Protein AF-0000000079506638 (afdb_homodimer)

Solvent-accessible surface area (backbone atoms only — not comparable to full-atom values): 18734 Å² total; per-residue (Å²): 132,54,60,68,60,51,31,47,72,37,49,91,56,42,76,82,57,62,74,75,42,55,74,47,44,28,33,86,89,62,49,63,67,41,75,79,35,77,47,48,39,86,60,41,66,58,78,56,52,42,40,34,34,64,90,42,65,76,46,20,25,34,43,40,29,35,25,62,20,28,66,20,60,91,57,37,81,30,29,22,27,53,26,29,29,34,32,48,17,35,23,62,37,25,61,88,66,28,44,75,54,39,71,75,49,54,67,72,44,79,40,58,67,29,52,42,35,38,38,32,28,47,34,80,79,39,78,75,88,77,77,56,73,92,57,40,58,55,37,50,66,53,58,51,29,56,78,70,58,29,69,66,51,26,30,71,48,32,30,33,32,32,54,69,81,69,80,76,69,77,69,81,118,132,54,60,68,61,51,32,47,72,38,50,92,55,42,74,82,59,64,75,75,41,56,73,47,43,27,33,86,88,64,49,63,68,41,76,80,36,78,49,49,38,87,61,41,68,59,80,57,51,40,39,34,35,65,91,42,65,76,46,19,26,35,41,40,30,34,24,63,21,26,65,20,61,92,57,38,81,28,28,24,28,54,28,30,31,34,32,48,18,34,22,61,38,27,60,89,66,28,46,74,56,38,72,74,48,55,68,71,44,80,40,57,66,29,52,43,36,40,39,32,28,45,34,78,81,39,77,75,90,76,79,56,74,92,57,41,59,56,38,51,64,53,58,53,29,56,77,68,58,29,69,65,52,27,30,70,49,33,29,34,33,34,53,68,81,69,78,75,71,78,70,82,120

Nearest PDB structures (foldseek):
  3axy-assembly2_G  TM=9.706E-01  e=1.263E-25  Oryza sativa Japonica Group
  6igj-assembly1_A  TM=9.585E-01  e=5.569E-25  Arabidopsis thaliana
  1wkp-assembly1_A  TM=9.665E-01  e=1.866E-24  Arabidopsis thaliana
  1wko-assembly2_B  TM=9.597E-01  e=1.038E-21  Arabidopsis thaliana
  1qou-assembly1_A  TM=9.513E-01  e=1.382E-19  Antirrhinum majus

pLDDT: mean 92.44, std 13.69, range [22.16, 98.94]

Radius of gyration: 22.97 Å; Cα contacts (8 Å, |Δi|>4): 855; chains: 2; bounding box: 80×64×49 Å

Sequence (346 aa):
MDPLTLGRLLGDVVDPFTSSVSLRIAYNNNSEVVNCSDFKPSQITKQPRVDVGGDDFRTFYTLIMVDPDAPSPTNPNMREYLHWLVINIPGTTGASFGQEIMKYESPEPTAGIHRIVFVLYKQMVGRQLIHAPTWRNNFNTRDFAQVYNLGSPVAAVYFNCQRESGCGGRRMIMDPLTLGRLLGDVVDPFTSSVSLRIAYNNNSEVVNCSDFKPSQITKQPRVDVGGDDFRTFYTLIMVDPDAPSPTNPNMREYLHWLVINIPGTTGASFGQEIMKYESPEPTAGIHRIVFVLYKQMVGRQLIHAPTWRNNFNTRDFAQVYNLGSPVAAVYFNCQRESGCGGRRMI

InterPro domains:
  IPR001858 Phosphatidylethanolamine-binding, conserved site [PS01220] (61-83)
  IPR008914 Phosphatidylethanolamine-binding protein [PF01161] (58-156)
  IPR035810 Phosphatidylethanolamine-binding protein, eukaryotic [PTHR11362] (8-166)
  IPR035810 Phosphatidylethanolamine-binding protein, eukaryotic [cd00866] (21-161)
  IPR036610 PEBP-like superfamily [G3DSA:3.90.280.10] (1-167)
  IPR036610 PEBP-like superfamily [SSF49777] (2-168)

Organism: Arachis duranensis (NCBI:txid130453)

Foldseek 3Di:
DDQVVVCVVCVQAFHRDAADKDKWWDWPVHRTFAAAAEDELVRCQDGTWIFIADDWQQWKKKKWKWWQQPLHVVDRQQPTFTAWIWIGGGHRGTSVRTHTQDDGDGDAHADYKIKIKMFMFIQPPTGDDDHRDPGRGPDHNHVVCVVNVRPHTNDMHIYIYHHDPPPPPPPPD/DDQVVVCVVCVQAFHRDEADKDKWWDWPVHRTFAAAAEDELVRCQDGTWIFIADDWQQWKKKKWKWWQQPLHVVDRQQPTFTAWIWIGGGHRGTSVRTHTQDDGDGDAHADYKIKIKMFMFIQDPTGDDDHRDPGRGPDHNHVVCVVNVRPHTNDMHIYIYHHDPDPPPPPPD

Secondary structure (DSSP, 8-state):
--HHHHHHHHTTTS------S-EEEEETTTEE--TTEEE-GGG-SSPPEEEE--S-SSSEEEEEEEETT-S-TTS-TTPSEEEEEEEEEETTSBGGGSEEEE-------SSSEEEEEEEEEEETTSS---PPPS-STT--HHHHHHHTT--SEEEEEEEEEE-----------/--HHHHHHHHTTTS------S-EEEEETTTEE--TTEEE-GGG-SSPPEEEE--S-SSSEEEEEEEETT-SBTTB-TTPSEEEEEEEEEETTSBGGGSEEEE-------SSSEEEEEEEEEEETTSS---PPPS-STT--HHHHHHHTT--SEEEEEEEEEE-----------

Structure (mmCIF, N/CA/C/O backbone):
data_AF-0000000079506638-model_v1
#
loop_
_entity.id
_entity.type
_entity.pdbx_description
1 polymer 'Protein HEADING DATE 3A-like'
#
loop_
_atom_site.group_PDB
_atom_site.id
_atom_site.type_symbol
_atom_site.label_atom_id
_atom_site.label_alt_id
_atom_site.label_comp_id
_atom_site.label_asym_id
_atom_site.label_entity_id
_atom_site.label_seq_id
_atom_site.pdbx_PDB_ins_code
_atom_site.Cartn_x
_atom_site.Cartn_y
_atom_site.Cartn_z
_atom_site.occupancy
_atom_site.B_iso_or_equiv
_atom_site.auth_seq_id
_atom_site.auth_comp_id
_atom_site.auth_asym_id
_atom_site.auth_atom_id
_atom_site.pdbx_PDB_model_num
ATOM 1 N N . MET A 1 1 ? -6.551 -5.707 3.701 1 70.62 1 MET A N 1
ATOM 2 C CA . MET A 1 1 ? -6.387 -4.617 2.744 1 70.62 1 MET A CA 1
ATOM 3 C C . MET A 1 1 ? -7.5 -4.637 1.701 1 70.62 1 MET A C 1
ATOM 5 O O . MET A 1 1 ? -7.898 -5.707 1.233 1 70.62 1 MET A O 1
ATOM 9 N N . ASP A 1 2 ? -8.062 -3.475 1.474 1 78.25 2 ASP A N 1
ATOM 10 C CA . ASP A 1 2 ? -9.156 -3.369 0.512 1 78.25 2 ASP A CA 1
ATOM 11 C C . ASP A 1 2 ? -8.648 -3.547 -0.917 1 78.25 2 ASP A C 1
ATOM 13 O O . ASP A 1 2 ? -7.52 -3.158 -1.234 1 78.25 2 ASP A O 1
ATOM 17 N N . PRO A 1 3 ? -9.477 -4.141 -1.746 1 78.25 3 PRO A N 1
ATOM 18 C CA . PRO A 1 3 ? -9.086 -4.434 -3.127 1 78.25 3 PRO A CA 1
ATOM 19 C C . PRO A 1 3 ? -8.578 -3.201 -3.873 1 78.25 3 PRO A C 1
ATOM 21 O O . PRO A 1 3 ? -7.691 -3.311 -4.727 1 78.25 3 PRO A O 1
ATOM 24 N N . LEU A 1 4 ? -9.156 -2.076 -3.588 1 78.56 4 LEU A N 1
ATOM 25 C CA . LEU A 1 4 ? -8.75 -0.858 -4.285 1 78.56 4 LEU A CA 1
ATOM 26 C C . LEU A 1 4 ? -7.32 -0.473 -3.916 1 78.56 4 LEU A C 1
ATOM 28 O O . LEU A 1 4 ? -6.523 -0.115 -4.789 1 78.56 4 LEU A O 1
ATOM 32 N N . THR A 1 5 ? -7.004 -0.538 -2.656 1 82 5 THR A N 1
ATOM 33 C CA . THR A 1 5 ? -5.645 -0.251 -2.201 1 82 5 THR A CA 1
ATOM 34 C C . THR A 1 5 ? -4.652 -1.244 -2.799 1 82 5 THR A C 1
ATOM 36 O O . THR A 1 5 ? -3.58 -0.854 -3.264 1 82 5 THR A O 1
ATOM 39 N N . LEU A 1 6 ? -5.051 -2.477 -2.74 1 87.38 6 LEU A N 1
ATOM 40 C CA . LEU A 1 6 ? -4.203 -3.492 -3.357 1 87.38 6 LEU A CA 1
ATOM 41 C C . LEU A 1 6 ? -3.99 -3.197 -4.84 1 87.38 6 LEU A C 1
ATOM 43 O O . LEU A 1 6 ? -2.885 -3.361 -5.355 1 87.38 6 LEU A O 1
ATOM 47 N N . GLY A 1 7 ? -4.996 -2.785 -5.531 1 87.19 7 GLY A N 1
ATOM 48 C CA . GLY A 1 7 ? -4.914 -2.406 -6.934 1 87.19 7 GLY A CA 1
ATOM 49 C C . GLY A 1 7 ? -3.906 -1.305 -7.195 1 87.19 7 GLY A C 1
ATOM 50 O O . GLY A 1 7 ? -3.197 -1.332 -8.203 1 87.19 7 GLY A O 1
ATOM 51 N N . ARG A 1 8 ? -3.848 -0.383 -6.328 1 85.75 8 ARG A N 1
ATOM 52 C CA . ARG A 1 8 ? -2.879 0.698 -6.461 1 85.75 8 ARG A CA 1
ATOM 53 C C . ARG A 1 8 ? -1.452 0.174 -6.332 1 85.75 8 ARG A C 1
ATOM 55 O O . ARG A 1 8 ? -0.556 0.611 -7.059 1 85.75 8 ARG A O 1
ATOM 62 N N . LEU A 1 9 ? -1.242 -0.786 -5.527 1 89.75 9 LEU A N 1
ATOM 63 C CA . LEU A 1 9 ? 0.086 -1.328 -5.266 1 89.75 9 LEU A CA 1
ATOM 64 C C . LEU A 1 9 ? 0.525 -2.264 -6.387 1 89.75 9 LEU A C 1
ATOM 66 O O . LEU A 1 9 ? 1.715 -2.35 -6.699 1 89.75 9 LEU A O 1
ATOM 70 N N . LEU A 1 10 ? -0.461 -2.848 -7.031 1 94.69 10 LEU A N 1
ATOM 71 C CA . LEU A 1 10 ? -0.147 -3.881 -8.016 1 94.69 10 LEU A CA 1
ATOM 72 C C . LEU A 1 10 ? -0.584 -3.457 -9.414 1 94.69 10 LEU A C 1
ATOM 74 O O . LEU A 1 10 ? -0.656 -4.285 -10.32 1 94.69 10 LEU A O 1
ATOM 78 N N . GLY A 1 11 ? -0.86 -2.211 -9.586 1 93.81 11 GLY A N 1
ATOM 79 C CA . GLY A 1 11 ? -1.415 -1.719 -10.836 1 93.81 11 GLY A CA 1
ATOM 80 C C . GLY A 1 11 ? -0.479 -1.9 -12.016 1 93.81 11 GLY A C 1
ATOM 81 O O . GLY A 1 11 ? -0.915 -1.877 -13.172 1 93.81 11 GLY A O 1
ATOM 82 N N . ASP A 1 12 ? 0.779 -1.979 -11.812 1 95.19 12 ASP A N 1
ATOM 83 C CA . ASP A 1 12 ? 1.747 -2.186 -12.883 1 95.19 12 ASP A CA 1
ATOM 84 C C . ASP A 1 12 ? 1.899 -3.67 -13.203 1 95.19 12 ASP A C 1
ATOM 86 O O . ASP A 1 12 ? 2.557 -4.031 -14.188 1 95.19 12 ASP A O 1
ATOM 90 N N . VAL A 1 13 ? 1.237 -4.586 -12.469 1 97.56 13 VAL A N 1
ATOM 91 C CA . VAL A 1 13 ? 1.344 -6.023 -12.688 1 97.56 13 VAL A CA 1
ATOM 92 C C . VAL A 1 13 ? 0.024 -6.562 -13.234 1 97.56 13 VAL A C 1
ATOM 94 O O . VAL A 1 13 ? 0.015 -7.379 -14.156 1 97.56 13 VAL A O 1
ATOM 97 N N . VAL A 1 14 ? -1.089 -6.055 -12.633 1 96.75 14 VAL A N 1
ATOM 98 C CA . VAL A 1 14 ? -2.398 -6.562 -13.023 1 96.75 14 VAL A CA 1
ATOM 99 C C . VAL A 1 14 ? -3.395 -5.41 -13.117 1 96.75 14 VAL A C 1
ATOM 101 O O . VAL A 1 14 ? -3.217 -4.375 -12.469 1 96.75 14 VAL A O 1
ATOM 104 N N . ASP A 1 15 ? -4.457 -5.613 -13.844 1 91.81 15 ASP A N 1
ATOM 105 C CA . ASP A 1 15 ? -5.57 -4.668 -13.875 1 91.81 15 ASP A CA 1
ATOM 106 C C . ASP A 1 15 ? -6.449 -4.82 -12.633 1 91.81 15 ASP A C 1
ATOM 108 O O . ASP A 1 15 ? -6.406 -5.848 -11.961 1 91.81 15 ASP A O 1
ATOM 112 N N . PRO A 1 16 ? -7.156 -3.701 -12.375 1 88.06 16 PRO A N 1
ATOM 113 C CA . PRO A 1 16 ? -8.078 -3.803 -11.242 1 88.06 16 PRO A CA 1
ATOM 114 C C . PRO A 1 16 ? -9 -5.016 -11.336 1 88.06 16 PRO A C 1
ATOM 116 O O . PRO A 1 16 ? -9.469 -5.359 -12.43 1 88.06 16 PRO A O 1
ATOM 119 N N . PHE A 1 17 ? -9.227 -5.637 -10.242 1 92.06 17 PHE A N 1
ATOM 120 C CA . PHE A 1 17 ? -10.055 -6.832 -10.195 1 92.06 17 PHE A CA 1
ATOM 121 C C . PHE A 1 17 ? -10.742 -6.965 -8.844 1 92.06 17 PHE A C 1
ATOM 123 O O . PHE A 1 17 ? -10.43 -6.223 -7.906 1 92.06 17 PHE A O 1
ATOM 130 N N . THR A 1 18 ? -11.672 -7.887 -8.773 1 88.94 18 THR A N 1
ATOM 131 C CA . THR A 1 18 ? -12.328 -8.234 -7.52 1 88.94 18 THR A CA 1
ATOM 132 C C . THR A 1 18 ? -11.93 -9.633 -7.07 1 88.94 18 THR A C 1
ATOM 134 O O . THR A 1 18 ? -12.078 -10.602 -7.82 1 88.94 18 THR A O 1
ATOM 137 N N . SER A 1 19 ? -11.359 -9.648 -5.84 1 94.25 19 SER A N 1
ATOM 138 C CA . SER A 1 19 ? -11.016 -10.961 -5.309 1 94.25 19 SER A CA 1
ATOM 139 C C . SER A 1 19 ? -12.25 -11.844 -5.148 1 94.25 19 SER A C 1
ATOM 141 O O . SER A 1 19 ? -13.266 -11.398 -4.605 1 94.25 19 SER A O 1
ATOM 143 N N . SER A 1 20 ? -12.164 -13.055 -5.652 1 95.69 20 SER A N 1
ATOM 144 C CA . SER A 1 20 ? -13.336 -13.914 -5.609 1 95.69 20 SER A CA 1
ATOM 145 C C . SER A 1 20 ? -12.984 -15.312 -5.109 1 95.69 20 SER A C 1
ATOM 147 O O . SER A 1 20 ? -13.867 -16.141 -4.883 1 95.69 20 SER A O 1
ATOM 149 N N . VAL A 1 21 ? -11.75 -15.641 -4.941 1 97.25 21 VAL A N 1
ATOM 150 C CA . VAL A 1 21 ? -11.266 -16.922 -4.465 1 97.25 21 VAL A CA 1
ATOM 151 C C . VAL A 1 21 ? -10.234 -16.719 -3.361 1 97.25 21 VAL A C 1
ATOM 153 O O . VAL A 1 21 ? -9.383 -15.836 -3.465 1 97.25 21 VAL A O 1
ATOM 156 N N . SER A 1 22 ? -10.312 -17.516 -2.332 1 97.5 22 SER A N 1
ATOM 157 C CA . SER A 1 22 ? -9.328 -17.406 -1.259 1 97.5 22 SER A CA 1
ATOM 158 C C . SER A 1 22 ? -7.957 -17.891 -1.714 1 97.5 22 SER A C 1
ATOM 160 O O . SER A 1 22 ? -7.848 -18.891 -2.422 1 97.5 22 SER A O 1
ATOM 162 N N . LEU A 1 23 ? -6.965 -17.234 -1.319 1 98.06 23 LEU A N 1
ATOM 163 C CA . LEU A 1 23 ? -5.566 -17.562 -1.558 1 98.06 23 LEU A CA 1
ATOM 164 C C . LEU A 1 23 ? -4.738 -17.375 -0.292 1 98.06 23 LEU A C 1
ATOM 166 O O . LEU A 1 23 ? -4.645 -16.25 0.225 1 98.06 23 LEU A O 1
ATOM 170 N N . ARG A 1 24 ? -4.215 -18.422 0.187 1 97.62 24 ARG A N 1
ATOM 171 C CA . ARG A 1 24 ? -3.375 -18.359 1.379 1 97.62 24 ARG A CA 1
ATOM 172 C C . ARG A 1 24 ? -1.954 -18.812 1.071 1 97.62 24 ARG A C 1
ATOM 174 O O . ARG A 1 24 ? -1.752 -19.906 0.521 1 97.62 24 ARG A O 1
ATOM 181 N N . ILE A 1 25 ? -1.032 -18.016 1.363 1 98.31 25 ILE A N 1
ATOM 182 C CA . ILE A 1 25 ? 0.383 -18.312 1.17 1 98.31 25 ILE A CA 1
ATOM 183 C C . ILE A 1 25 ? 1.112 -18.25 2.51 1 98.31 25 ILE A C 1
ATOM 185 O O . ILE A 1 25 ? 0.978 -17.266 3.248 1 98.31 25 ILE A O 1
ATOM 189 N N . ALA A 1 26 ? 1.853 -19.281 2.826 1 98.06 26 ALA A N 1
ATOM 190 C CA . ALA A 1 26 ? 2.559 -19.328 4.105 1 98.06 26 ALA A CA 1
ATOM 191 C C . ALA A 1 26 ? 3.982 -19.844 3.932 1 98.06 26 ALA A C 1
ATOM 193 O O . ALA A 1 26 ? 4.199 -20.875 3.293 1 98.06 26 ALA A O 1
ATOM 194 N N . TYR A 1 27 ? 4.879 -19.062 4.465 1 97.69 27 TYR A N 1
ATOM 195 C CA . TYR A 1 27 ? 6.27 -19.516 4.508 1 97.69 27 TYR A CA 1
ATOM 196 C C . TYR A 1 27 ? 6.598 -20.141 5.859 1 97.69 27 TYR A C 1
ATOM 198 O O . TYR A 1 27 ? 6.016 -19.766 6.879 1 97.69 27 TYR A O 1
ATOM 206 N N . ASN A 1 28 ? 7.629 -20.969 6.012 1 85.25 28 ASN A N 1
ATOM 207 C CA . ASN A 1 28 ? 8.18 -21.578 7.215 1 85.25 28 ASN A CA 1
ATOM 208 C C . ASN A 1 28 ? 7.078 -22.078 8.148 1 85.25 28 ASN A C 1
ATOM 210 O O . ASN A 1 28 ? 7.125 -21.844 9.352 1 85.25 28 ASN A O 1
ATOM 214 N N . ASN A 1 29 ? 6.148 -22.656 7.754 1 72.19 29 ASN A N 1
ATOM 215 C CA . ASN A 1 29 ? 5.066 -23.375 8.422 1 72.19 29 ASN A CA 1
ATOM 216 C C . ASN A 1 29 ? 4.074 -22.406 9.07 1 72.19 29 ASN A C 1
ATOM 218 O O . ASN A 1 29 ? 3.002 -22.812 9.516 1 72.19 29 ASN A O 1
ATOM 222 N N . ASN A 1 30 ? 4.453 -21.141 9.047 1 80.12 30 ASN A N 1
ATOM 223 C CA . ASN A 1 30 ? 3.283 -20.516 9.656 1 80.12 30 ASN A CA 1
ATOM 224 C C . ASN A 1 30 ? 3.303 -19 9.5 1 80.12 30 ASN A C 1
ATOM 226 O O . ASN A 1 30 ? 2.502 -18.297 10.125 1 80.12 30 ASN A O 1
ATOM 230 N N . SER A 1 31 ? 4.141 -18.547 8.789 1 94.56 31 SER A N 1
ATOM 231 C CA . SER A 1 31 ? 4.102 -17.109 8.547 1 94.56 31 SER A CA 1
ATOM 232 C C . SER A 1 31 ? 3.305 -16.781 7.293 1 94.56 31 SER A C 1
ATOM 234 O O . SER A 1 31 ? 3.832 -16.844 6.18 1 94.56 31 SER A O 1
ATOM 236 N N . GLU A 1 32 ? 2.145 -16.312 7.535 1 96.56 32 GLU A N 1
ATOM 237 C CA . GLU A 1 32 ? 1.242 -16.047 6.418 1 96.56 32 GLU A CA 1
ATOM 238 C C . GLU A 1 32 ? 1.582 -14.719 5.734 1 96.56 32 GLU A C 1
ATOM 240 O O . GLU A 1 32 ? 1.895 -13.734 6.406 1 96.56 32 GLU A O 1
ATOM 245 N N . VAL A 1 33 ? 1.543 -14.758 4.492 1 96.81 33 VAL A N 1
ATOM 246 C CA . VAL A 1 33 ? 1.728 -13.531 3.727 1 96.81 33 VAL A CA 1
ATOM 247 C C . VAL A 1 33 ? 0.46 -12.68 3.799 1 96.81 33 VAL A C 1
ATOM 249 O O . VAL A 1 33 ? -0.618 -13.125 3.4 1 96.81 33 VAL A O 1
ATOM 252 N N . VAL A 1 34 ? 0.6 -11.539 4.32 1 94.31 34 VAL A N 1
ATOM 253 C CA . VAL A 1 34 ? -0.426 -10.5 4.285 1 94.31 34 VAL A CA 1
ATOM 254 C C . VAL A 1 34 ? 0.099 -9.281 3.535 1 94.31 34 VAL A C 1
ATOM 256 O O . VAL A 1 34 ? 1.301 -9 3.551 1 94.31 34 VAL A O 1
ATOM 259 N N . ASN A 1 35 ? -0.823 -8.633 2.865 1 93.31 35 ASN A N 1
ATOM 260 C CA . ASN A 1 35 ? -0.377 -7.504 2.059 1 93.31 35 ASN A CA 1
ATOM 261 C C . ASN A 1 35 ? 0.404 -6.492 2.895 1 93.31 35 ASN A C 1
ATOM 263 O O . ASN A 1 35 ? -0.031 -6.113 3.984 1 93.31 35 ASN A O 1
ATOM 267 N N . CYS A 1 36 ? 1.589 -6.078 2.395 1 92.31 36 CYS A N 1
ATOM 268 C CA . CYS A 1 36 ? 2.494 -5.082 2.957 1 92.31 36 CYS A CA 1
ATOM 269 C C . CYS A 1 36 ? 3.373 -5.695 4.043 1 92.31 36 CYS A C 1
ATOM 271 O O . CYS A 1 36 ? 4.168 -4.996 4.672 1 92.31 36 CYS A O 1
ATOM 273 N N . SER A 1 37 ? 3.209 -7 4.297 1 93.38 37 SER A N 1
ATOM 274 C CA . SER A 1 37 ? 4.117 -7.629 5.25 1 93.38 37 SER A CA 1
ATOM 275 C C . SER A 1 37 ? 5.535 -7.699 4.699 1 93.38 37 SER A C 1
ATOM 277 O O . SER A 1 37 ? 5.75 -7.527 3.498 1 93.38 37 SER A O 1
ATOM 279 N N . ASP A 1 38 ? 6.5 -7.914 5.57 1 93.62 38 ASP A N 1
ATOM 280 C CA . ASP A 1 38 ? 7.906 -8.008 5.199 1 93.62 38 ASP A CA 1
ATOM 281 C C . ASP A 1 38 ? 8.445 -9.414 5.441 1 93.62 38 ASP A C 1
ATOM 283 O O . ASP A 1 38 ? 8.188 -10.016 6.488 1 93.62 38 ASP A O 1
ATOM 287 N N . PHE A 1 39 ? 9.133 -9.914 4.484 1 96.12 39 PHE A N 1
ATOM 288 C CA . PHE A 1 39 ? 9.867 -11.156 4.645 1 96.12 39 PHE A CA 1
ATOM 289 C C . PHE A 1 39 ? 11.336 -10.969 4.293 1 96.12 39 PHE A C 1
ATOM 291 O O . PHE A 1 39 ? 11.664 -10.273 3.324 1 96.12 39 PHE A O 1
ATOM 298 N N . LYS A 1 40 ? 12.227 -11.602 5.047 1 95 40 LYS A N 1
ATOM 299 C CA . LYS A 1 40 ? 13.648 -11.648 4.723 1 95 40 LYS A CA 1
ATOM 300 C C . LYS A 1 40 ? 13.945 -12.75 3.709 1 95 40 LYS A C 1
ATOM 302 O O . LYS A 1 40 ? 13.266 -13.773 3.686 1 95 40 LYS A O 1
ATOM 307 N N . PRO A 1 41 ? 14.969 -12.516 2.91 1 96.69 41 PRO A N 1
ATOM 308 C CA . PRO A 1 41 ? 15.352 -13.562 1.965 1 96.69 41 PRO A CA 1
ATOM 309 C C . PRO A 1 41 ? 15.578 -14.914 2.643 1 96.69 41 PRO A C 1
ATOM 311 O O . PRO A 1 41 ? 15.211 -15.953 2.092 1 96.69 41 PRO A O 1
ATOM 314 N N . SER A 1 42 ? 16.125 -14.906 3.828 1 95.25 42 SER A N 1
ATOM 315 C CA . SER A 1 42 ? 16.422 -16.156 4.543 1 95.25 42 SER A CA 1
ATOM 316 C C . SER A 1 42 ? 15.141 -16.891 4.902 1 95.25 42 SER A C 1
ATOM 318 O O . SER A 1 42 ? 15.164 -18.109 5.137 1 95.25 42 SER A O 1
ATOM 320 N N . GLN A 1 43 ? 14.031 -16.172 4.945 1 96.25 43 GLN A N 1
ATOM 321 C CA . GLN A 1 43 ? 12.758 -16.75 5.367 1 96.25 43 GLN A CA 1
ATOM 322 C C . GLN A 1 43 ? 12.016 -17.359 4.184 1 96.25 43 GLN A C 1
ATOM 324 O O . GLN A 1 43 ? 11.039 -18.094 4.367 1 96.25 43 GLN A O 1
ATOM 329 N N . ILE A 1 44 ? 12.484 -17.031 2.965 1 97.75 44 ILE A N 1
ATOM 330 C CA . ILE A 1 44 ? 11.688 -17.422 1.806 1 97.75 44 ILE A CA 1
ATOM 331 C C . ILE A 1 44 ? 12.547 -18.25 0.844 1 97.75 44 ILE A C 1
ATOM 333 O O . ILE A 1 44 ? 12.406 -18.141 -0.375 1 97.75 44 ILE A O 1
ATOM 337 N N . THR A 1 45 ? 13.484 -19.062 1.332 1 96.81 45 THR A N 1
ATOM 338 C CA . THR A 1 45 ? 14.43 -19.844 0.536 1 96.81 45 THR A CA 1
ATOM 339 C C . THR A 1 45 ?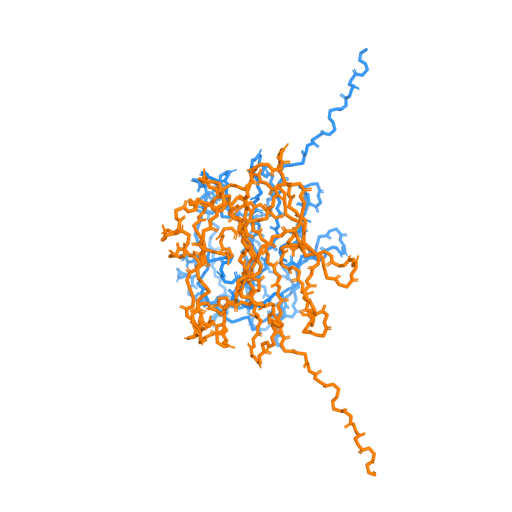 13.734 -21.031 -0.135 1 96.81 45 THR A C 1
ATOM 341 O O . THR A 1 45 ? 14.188 -21.516 -1.172 1 96.81 45 THR A O 1
ATOM 344 N N . LYS A 1 46 ? 12.688 -21.516 0.452 1 96.88 46 LYS A N 1
ATOM 345 C CA . LYS A 1 46 ? 11.906 -22.625 -0.099 1 96.88 46 LYS A CA 1
ATOM 346 C C . LYS A 1 46 ? 10.516 -22.156 -0.516 1 96.88 46 LYS A C 1
ATOM 348 O O . LYS A 1 46 ? 9.992 -21.172 0.018 1 96.88 46 LYS A O 1
ATOM 353 N N . GLN A 1 47 ? 9.953 -22.859 -1.414 1 97.25 47 GLN A N 1
ATOM 354 C CA . GLN A 1 47 ? 8.609 -22.531 -1.865 1 97.25 47 GLN A CA 1
ATOM 355 C C . GLN A 1 47 ? 7.613 -22.562 -0.708 1 97.25 47 GLN A C 1
ATOM 357 O O . GLN A 1 47 ? 7.719 -23.406 0.18 1 97.25 47 GLN A O 1
ATOM 362 N N . PRO A 1 48 ? 6.684 -21.719 -0.703 1 98.44 48 PRO A N 1
ATOM 363 C CA . PRO A 1 48 ? 5.68 -21.672 0.363 1 98.44 48 PRO A CA 1
ATOM 364 C C . PRO A 1 48 ? 4.582 -22.719 0.175 1 98.44 48 PRO A C 1
ATOM 366 O O . PRO A 1 48 ? 4.453 -23.297 -0.909 1 98.44 48 PRO A O 1
ATOM 369 N N . ARG A 1 49 ? 3.922 -22.922 1.25 1 97.94 49 ARG A N 1
ATOM 370 C CA . ARG A 1 49 ? 2.625 -23.578 1.113 1 97.94 49 ARG A CA 1
ATOM 371 C C . ARG A 1 49 ? 1.592 -22.625 0.514 1 97.94 49 ARG A C 1
ATOM 373 O O . ARG A 1 49 ? 1.504 -21.469 0.914 1 97.94 49 ARG A O 1
ATOM 380 N N . VAL A 1 50 ? 0.874 -23.109 -0.448 1 98.31 50 VAL A N 1
ATOM 381 C CA . VAL A 1 50 ? -0.175 -22.328 -1.103 1 98.31 50 VAL A CA 1
ATOM 382 C C . VAL A 1 50 ? -1.497 -23.094 -1.037 1 98.31 50 VAL A C 1
ATOM 384 O O . VAL A 1 50 ? -1.577 -24.25 -1.466 1 98.31 50 VAL A O 1
ATOM 387 N N . ASP A 1 51 ? -2.455 -22.453 -0.531 1 97.88 51 ASP A N 1
ATOM 388 C CA . ASP A 1 51 ? -3.809 -23 -0.519 1 97.88 51 ASP A CA 1
ATOM 389 C C . ASP A 1 51 ? -4.746 -22.156 -1.384 1 97.88 51 ASP A C 1
ATOM 391 O O . ASP A 1 51 ? -4.812 -20.938 -1.229 1 97.88 51 ASP A O 1
ATOM 395 N N . VAL A 1 52 ? -5.422 -22.859 -2.199 1 98.56 52 VAL A N 1
ATOM 396 C CA . VAL A 1 52 ? -6.348 -22.219 -3.125 1 98.56 52 VAL A CA 1
ATOM 397 C C . VAL A 1 52 ? -7.781 -22.609 -2.781 1 98.56 52 VAL A C 1
ATOM 399 O O . VAL A 1 52 ? -8.086 -23.797 -2.615 1 98.56 52 VAL A O 1
ATOM 402 N N . GLY A 1 53 ? -8.578 -21.625 -2.709 1 98.31 53 GLY A N 1
ATOM 403 C CA . GLY A 1 53 ? -9.984 -21.891 -2.449 1 98.31 53 GLY A CA 1
ATOM 404 C C . GLY A 1 53 ? -10.719 -22.453 -3.652 1 98.31 53 GLY A C 1
ATOM 405 O O . GLY A 1 53 ? -10.133 -23.188 -4.453 1 98.31 53 GLY A O 1
ATOM 406 N N . GLY A 1 54 ? -12.055 -22.078 -3.76 1 96.38 54 GLY A N 1
ATOM 407 C CA . GLY A 1 54 ? -12.922 -22.625 -4.793 1 96.38 54 GLY A CA 1
ATOM 408 C C . GLY A 1 54 ? -13.961 -23.578 -4.254 1 96.38 54 GLY A C 1
ATOM 409 O O . GLY A 1 54 ? -13.961 -23.906 -3.064 1 96.38 54 GLY A O 1
ATOM 410 N N . ASP A 1 55 ? -14.797 -23.969 -5.203 1 93.94 55 ASP A N 1
ATOM 411 C CA . ASP A 1 55 ? -15.961 -24.734 -4.762 1 93.94 55 ASP A CA 1
ATOM 412 C C . ASP A 1 55 ? -15.844 -26.203 -5.152 1 93.94 55 ASP A C 1
ATOM 414 O O . ASP A 1 55 ? -16.594 -27.047 -4.664 1 93.94 55 ASP A O 1
ATOM 418 N N . ASP A 1 56 ? -14.93 -26.516 -6.07 1 93.69 56 ASP A N 1
ATOM 419 C CA . ASP A 1 56 ? -14.797 -27.891 -6.527 1 93.69 56 ASP A CA 1
ATOM 420 C C . ASP A 1 56 ? -13.375 -28.172 -7.027 1 93.69 56 ASP A C 1
ATOM 422 O O . ASP A 1 56 ? -12.555 -27.25 -7.102 1 93.69 56 ASP A O 1
ATOM 426 N N . PHE A 1 57 ? -13.195 -29.469 -7.348 1 94.38 57 PHE A N 1
ATOM 427 C CA . PHE A 1 57 ? -11.883 -29.906 -7.805 1 94.38 57 PHE A CA 1
ATOM 428 C C . PHE A 1 57 ? -11.82 -29.938 -9.328 1 94.38 57 PHE A C 1
ATOM 430 O O . PHE A 1 57 ? -10.812 -30.344 -9.906 1 94.38 57 PHE A O 1
ATOM 437 N N . ARG A 1 58 ? -12.781 -29.516 -9.992 1 94.88 58 ARG A N 1
ATOM 438 C CA . ARG A 1 58 ? -12.812 -29.578 -11.445 1 94.88 58 ARG A CA 1
ATOM 439 C C . ARG A 1 58 ? -12.359 -28.266 -12.07 1 94.88 58 ARG A C 1
ATOM 441 O O . ARG A 1 58 ? -12.062 -28.203 -13.266 1 94.88 58 ARG A O 1
ATOM 448 N N . THR A 1 59 ? -12.461 -27.234 -11.211 1 97.25 59 THR A N 1
ATOM 449 C CA . THR A 1 59 ? -11.969 -25.938 -11.656 1 97.25 59 THR A CA 1
ATOM 450 C C . THR A 1 59 ? -10.469 -25.812 -11.375 1 97.25 59 THR A C 1
ATOM 452 O O . THR A 1 59 ? -10.016 -26.125 -10.273 1 97.25 59 THR A O 1
ATOM 455 N N . PHE A 1 60 ? -9.734 -25.391 -12.359 1 98.5 60 PHE A N 1
ATOM 456 C CA . PHE A 1 60 ? -8.289 -25.297 -12.219 1 98.5 60 PHE A CA 1
ATOM 457 C C . PHE A 1 60 ? -7.84 -23.844 -12.156 1 98.5 60 PHE A C 1
ATOM 459 O O . PHE A 1 60 ? -8.523 -22.953 -12.672 1 98.5 60 PHE A O 1
ATOM 466 N N . TYR A 1 61 ? -6.648 -23.656 -11.57 1 98.69 61 TYR A N 1
ATOM 467 C CA . TYR A 1 61 ? -6.117 -22.312 -11.359 1 98.69 61 TYR A CA 1
ATOM 468 C C . TYR A 1 61 ? -4.645 -22.234 -11.75 1 98.69 61 TYR A C 1
ATOM 470 O O . TYR A 1 61 ? -3.945 -23.25 -11.75 1 98.69 61 TYR A O 1
ATOM 478 N N . THR A 1 62 ? -4.199 -21.078 -12.078 1 98.69 62 THR A N 1
ATOM 479 C CA . THR A 1 62 ? -2.809 -20.75 -12.367 1 98.69 62 THR A CA 1
ATOM 480 C C . THR A 1 62 ? -2.26 -19.766 -11.336 1 98.69 62 THR A C 1
ATOM 482 O O . THR A 1 62 ? -2.885 -18.75 -11.055 1 98.69 62 THR A O 1
ATOM 485 N N . LEU A 1 63 ? -1.176 -20.094 -10.75 1 98.88 63 LEU A N 1
ATOM 486 C CA . LEU A 1 63 ? -0.47 -19.234 -9.805 1 98.88 63 LEU A CA 1
ATOM 487 C C . LEU A 1 63 ? 0.787 -18.641 -10.438 1 98.88 63 LEU A C 1
ATOM 489 O O . LEU A 1 63 ? 1.607 -19.375 -10.992 1 98.88 63 LEU A O 1
ATOM 493 N N . ILE A 1 64 ? 0.932 -17.359 -10.367 1 98.88 64 ILE A N 1
ATOM 494 C CA . ILE A 1 64 ? 2.104 -16.641 -10.867 1 98.88 64 ILE A CA 1
ATOM 495 C C . ILE A 1 64 ? 2.75 -15.852 -9.727 1 98.88 64 ILE A C 1
ATOM 497 O O . ILE A 1 64 ? 2.062 -15.148 -8.984 1 98.88 64 ILE A O 1
ATOM 501 N N . MET A 1 65 ? 3.994 -15.984 -9.508 1 98.94 65 MET A N 1
ATOM 502 C CA . MET A 1 65 ? 4.766 -15.203 -8.539 1 98.94 65 MET A CA 1
ATOM 503 C C . MET A 1 65 ? 5.82 -14.352 -9.242 1 98.94 65 MET A C 1
ATOM 505 O O . MET A 1 65 ? 6.711 -14.891 -9.906 1 98.94 65 MET A O 1
ATOM 509 N N . VAL A 1 66 ? 5.797 -13.023 -9.062 1 98.94 66 VAL A N 1
ATOM 510 C CA . VAL A 1 66 ? 6.688 -12.172 -9.844 1 98.94 66 VAL A CA 1
ATOM 511 C C . VAL A 1 66 ? 7.246 -11.062 -8.953 1 98.94 66 VAL A C 1
ATOM 513 O O . VAL A 1 66 ? 6.703 -10.789 -7.875 1 98.94 66 VAL A O 1
ATOM 516 N N . ASP A 1 67 ? 8.281 -10.516 -9.375 1 98.81 67 ASP A N 1
ATOM 517 C CA . ASP A 1 67 ? 8.922 -9.32 -8.844 1 98.81 67 ASP A CA 1
ATOM 518 C C . ASP A 1 67 ? 8.922 -8.188 -9.867 1 98.81 67 ASP A C 1
ATOM 520 O O . ASP A 1 67 ? 9.734 -8.18 -10.797 1 98.81 67 ASP A O 1
ATOM 524 N N . PRO A 1 68 ? 8.055 -7.242 -9.734 1 98.19 68 PRO A N 1
ATOM 525 C CA . PRO A 1 68 ? 8 -6.152 -10.703 1 98.19 68 PRO A CA 1
ATOM 526 C C . PRO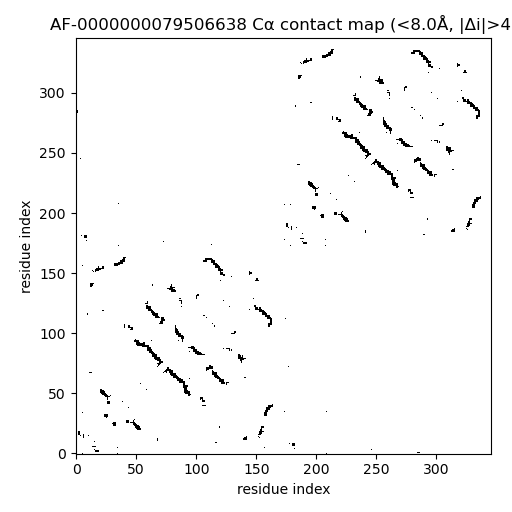 A 1 68 ? 9.078 -5.09 -10.469 1 98.19 68 PRO A C 1
ATOM 528 O O . PRO A 1 68 ? 9.203 -4.152 -11.258 1 98.19 68 PRO A O 1
ATOM 531 N N . ASP A 1 69 ? 9.906 -5.25 -9.5 1 97.56 69 ASP A N 1
ATOM 532 C CA . ASP A 1 69 ? 10.859 -4.223 -9.086 1 97.56 69 ASP A CA 1
ATOM 533 C C . ASP A 1 69 ? 12.289 -4.641 -9.414 1 97.56 69 ASP A C 1
ATOM 535 O O . ASP A 1 69 ? 13.242 -3.928 -9.086 1 97.56 69 ASP A O 1
ATOM 539 N N . ALA A 1 70 ? 12.453 -5.723 -10.023 1 97.94 70 ALA A N 1
ATOM 540 C CA . ALA A 1 70 ? 13.781 -6.254 -10.32 1 97.94 70 ALA A CA 1
ATOM 541 C C . ALA A 1 70 ? 14.453 -5.453 -11.43 1 97.94 70 ALA A C 1
ATOM 543 O O . ALA A 1 70 ? 13.812 -5.094 -12.422 1 97.94 70 ALA A O 1
ATOM 544 N N . PRO A 1 71 ? 15.883 -5.184 -11.391 1 97.69 71 PRO A N 1
ATOM 545 C CA . PRO A 1 71 ? 16.734 -5.582 -10.273 1 97.69 71 PRO A CA 1
ATOM 546 C C . PRO A 1 71 ? 16.625 -4.633 -9.078 1 97.69 71 PRO A C 1
ATOM 548 O O . PRO A 1 71 ? 17.109 -4.957 -7.984 1 97.69 71 PRO A O 1
ATOM 551 N N . SER A 1 72 ? 15.984 -3.426 -9.359 1 95.94 72 SER A N 1
ATOM 552 C CA . SER A 1 72 ? 15.703 -2.471 -8.297 1 95.94 72 SER A CA 1
ATOM 553 C C . SER A 1 72 ? 14.445 -1.653 -8.602 1 95.94 72 SER A C 1
ATOM 555 O O . SER A 1 72 ? 14.133 -1.406 -9.766 1 95.94 72 SER A O 1
ATOM 557 N N . PRO A 1 73 ? 13.766 -1.266 -7.637 1 94.06 73 PRO A N 1
ATOM 558 C CA . PRO A 1 73 ? 12.547 -0.495 -7.867 1 94.06 73 PRO A CA 1
ATOM 559 C C . PRO A 1 73 ? 12.797 0.806 -8.625 1 94.06 73 PRO A C 1
ATOM 561 O O . PRO A 1 73 ? 11.938 1.267 -9.375 1 94.06 73 PRO A O 1
ATOM 564 N N . THR A 1 74 ? 13.938 1.405 -8.453 1 91.25 74 THR A N 1
ATOM 565 C CA . THR A 1 74 ? 14.242 2.674 -9.102 1 91.25 74 THR A CA 1
ATOM 566 C C . THR A 1 74 ? 14.711 2.445 -10.539 1 91.25 74 THR A C 1
ATOM 568 O O . THR A 1 74 ? 14.758 3.383 -11.336 1 91.25 74 THR A O 1
ATOM 571 N N . ASN A 1 75 ? 15.164 1.308 -10.898 1 95.44 75 ASN A N 1
ATOM 572 C CA . ASN A 1 75 ? 15.562 0.907 -12.242 1 95.44 75 ASN A CA 1
ATOM 573 C C . ASN A 1 75 ? 15.109 -0.515 -12.555 1 95.44 75 ASN A C 1
ATOM 575 O O . ASN A 1 75 ? 15.938 -1.414 -12.719 1 95.44 75 ASN A O 1
ATOM 579 N N . PRO A 1 76 ? 13.836 -0.716 -12.719 1 96.62 76 PRO A N 1
ATOM 580 C CA . PRO A 1 76 ? 13.305 -2.072 -12.859 1 96.62 76 PRO A CA 1
ATOM 581 C C . PRO A 1 76 ? 13.398 -2.598 -14.289 1 96.62 76 PRO A C 1
ATOM 583 O O . PRO A 1 76 ? 12.391 -3.014 -14.867 1 96.62 76 PRO A O 1
ATOM 586 N N . ASN A 1 77 ? 14.523 -2.775 -14.805 1 97.94 77 ASN A N 1
ATOM 587 C CA . ASN A 1 77 ? 14.711 -3.146 -16.203 1 97.94 77 ASN A CA 1
ATOM 588 C C . ASN A 1 77 ? 14.602 -4.656 -16.406 1 97.94 77 ASN A C 1
ATOM 590 O O . ASN A 1 77 ? 14.656 -5.145 -17.531 1 97.94 77 ASN A O 1
ATOM 594 N N . MET A 1 78 ? 14.406 -5.426 -15.43 1 98.12 78 MET A N 1
ATOM 595 C CA . MET A 1 78 ? 14.164 -6.863 -15.516 1 98.12 78 MET A CA 1
ATOM 596 C C . MET A 1 78 ? 12.727 -7.199 -15.133 1 98.12 78 MET A C 1
ATOM 598 O O . MET A 1 78 ? 12.375 -8.375 -15 1 98.12 78 MET A O 1
ATOM 602 N N . ARG A 1 79 ? 11.914 -6.141 -14.961 1 98 79 ARG A N 1
ATOM 603 C CA . ARG A 1 79 ? 10.539 -6.348 -14.516 1 98 79 ARG A CA 1
ATOM 604 C C . ARG A 1 79 ? 9.711 -7.031 -15.602 1 98 79 ARG A C 1
ATOM 606 O O . ARG A 1 79 ? 9.93 -6.801 -16.797 1 98 79 ARG A O 1
ATOM 613 N N . GLU A 1 80 ? 8.859 -7.793 -15.328 1 98.56 80 GLU A N 1
ATOM 614 C CA . GLU A 1 80 ? 8.844 -8.492 -14.047 1 98.56 80 GLU A CA 1
ATOM 615 C C . GLU A 1 80 ? 9.812 -9.672 -14.055 1 98.56 80 GLU A C 1
ATOM 617 O O . GLU A 1 80 ? 9.969 -10.344 -15.078 1 98.56 80 GLU A O 1
ATOM 622 N N . TYR A 1 81 ? 10.344 -9.969 -13 1 98.88 81 TYR A N 1
ATOM 623 C CA . TYR A 1 81 ? 11.109 -11.211 -12.875 1 98.88 81 TYR A CA 1
ATOM 624 C C . TYR A 1 81 ? 10.227 -12.352 -12.383 1 98.88 81 TYR A C 1
ATOM 626 O O . TYR A 1 81 ? 9.586 -12.242 -11.328 1 98.88 81 TYR A O 1
ATOM 634 N N . LEU A 1 82 ? 10.125 -13.438 -13.086 1 98.88 82 LEU A N 1
ATOM 635 C CA . LEU A 1 82 ? 9.25 -14.57 -12.789 1 98.88 82 LEU A CA 1
ATOM 636 C C . LEU A 1 82 ? 9.906 -15.508 -11.781 1 98.88 82 LEU A C 1
ATOM 638 O O . LEU A 1 82 ? 10.914 -16.156 -12.094 1 98.88 82 LEU A O 1
ATOM 642 N N . HIS A 1 83 ? 9.352 -15.672 -10.672 1 98.94 83 HIS A N 1
ATOM 643 C CA . HIS A 1 83 ? 9.945 -16.5 -9.625 1 98.94 83 HIS A CA 1
ATOM 644 C C . HIS A 1 83 ? 9.305 -17.875 -9.586 1 98.94 83 HIS A C 1
ATOM 646 O O . HIS A 1 83 ? 9.953 -18.859 -9.18 1 98.94 83 HIS A O 1
ATOM 652 N N . TRP A 1 84 ? 8.047 -17.984 -9.977 1 98.94 84 TRP A N 1
ATOM 653 C CA . TRP A 1 84 ? 7.332 -19.25 -9.82 1 98.94 84 TRP A CA 1
ATOM 654 C C . TRP A 1 84 ? 6.086 -19.281 -10.703 1 98.94 84 TRP A C 1
ATOM 656 O O . TRP A 1 84 ? 5.398 -18.266 -10.844 1 98.94 84 TRP A O 1
ATOM 666 N N . LEU A 1 85 ? 5.84 -20.359 -11.336 1 98.81 85 LEU A N 1
ATOM 667 C CA . LEU A 1 85 ? 4.656 -20.547 -12.172 1 98.81 85 LEU A CA 1
ATOM 668 C C . LEU A 1 85 ? 4.113 -21.969 -12.031 1 98.81 85 LEU A C 1
ATOM 670 O O . LEU A 1 85 ? 4.793 -22.938 -12.375 1 98.81 85 LEU A O 1
ATOM 674 N N . VAL A 1 86 ? 2.953 -22.078 -11.523 1 98.81 86 VAL A N 1
ATOM 675 C CA . VAL A 1 86 ? 2.273 -23.359 -11.352 1 98.81 86 VAL A CA 1
ATOM 676 C C . VAL A 1 86 ? 0.898 -23.312 -12.008 1 98.81 86 VAL A C 1
ATOM 678 O O . VAL A 1 86 ? 0.136 -22.359 -11.797 1 98.81 86 VAL A O 1
ATOM 681 N N . ILE A 1 87 ? 0.546 -24.281 -12.797 1 98.75 87 ILE A N 1
ATOM 682 C CA . ILE A 1 87 ? -0.743 -24.312 -13.477 1 98.75 87 ILE A CA 1
ATOM 683 C C . ILE A 1 87 ? -1.5 -25.578 -13.109 1 98.75 87 ILE A C 1
ATOM 685 O O . ILE A 1 87 ? -0.963 -26.453 -12.414 1 98.75 87 ILE A O 1
ATOM 689 N N . ASN A 1 88 ? -2.773 -25.594 -13.445 1 98.69 88 ASN A N 1
ATOM 690 C CA . ASN A 1 88 ? -3.639 -26.766 -13.266 1 98.69 88 ASN A CA 1
ATOM 691 C C . ASN A 1 88 ? -3.752 -27.156 -11.797 1 98.69 88 ASN A C 1
ATOM 693 O O . ASN A 1 88 ? -3.717 -28.344 -11.469 1 98.69 88 ASN A O 1
ATOM 697 N N . ILE A 1 89 ? -3.801 -26.203 -11.008 1 98.75 89 ILE A N 1
ATOM 698 C CA . ILE A 1 89 ? -4.066 -26.438 -9.594 1 98.75 89 ILE A CA 1
ATOM 699 C C . ILE A 1 89 ? -5.562 -26.688 -9.383 1 98.75 89 ILE A C 1
ATOM 701 O O . ILE A 1 89 ? -6.375 -25.781 -9.578 1 98.75 89 ILE A O 1
ATOM 705 N N . PRO A 1 90 ? -5.961 -27.844 -8.969 1 98.56 90 PRO A N 1
ATOM 706 C CA . PRO A 1 90 ? -7.391 -28.016 -8.703 1 98.56 90 PRO A CA 1
ATOM 707 C C . PRO A 1 90 ? -7.883 -27.156 -7.539 1 98.56 90 PRO A C 1
ATOM 709 O O . PRO A 1 90 ? -7.168 -26.984 -6.551 1 98.56 90 PRO A O 1
ATOM 712 N N . GLY A 1 91 ? -9.109 -26.609 -7.66 1 98.25 91 GLY A N 1
ATOM 713 C CA . GLY A 1 91 ? -9.719 -25.875 -6.562 1 98.25 91 GLY A CA 1
ATOM 714 C C . GLY A 1 91 ? -9.758 -26.656 -5.266 1 98.25 91 GLY A C 1
ATOM 715 O O . GLY A 1 91 ? -9.766 -27.891 -5.277 1 98.25 91 GLY A O 1
ATOM 716 N N . THR A 1 92 ? -9.703 -25.891 -4.156 1 98.31 92 THR A N 1
ATOM 717 C CA . THR A 1 92 ? -9.812 -26.406 -2.797 1 98.31 92 THR A CA 1
ATOM 718 C C . THR A 1 92 ? -8.562 -27.203 -2.422 1 98.31 92 THR A C 1
ATOM 720 O O . THR A 1 92 ? -8.578 -27.969 -1.458 1 98.31 92 THR A O 1
ATOM 723 N N . THR A 1 93 ? -7.52 -27.125 -3.215 1 98.25 93 THR A N 1
ATOM 724 C CA . THR A 1 93 ? -6.238 -27.766 -2.902 1 98.25 93 THR A CA 1
ATOM 725 C C . THR A 1 93 ? -5.133 -26.719 -2.809 1 98.25 93 THR A C 1
ATOM 727 O O . THR A 1 93 ? -5.336 -25.641 -2.254 1 98.25 93 THR A O 1
ATOM 730 N N . GLY A 1 94 ? -4.008 -27.125 -3.385 1 98.06 94 GLY A N 1
ATOM 731 C CA . GLY A 1 94 ? -2.859 -26.234 -3.303 1 98.06 94 GLY A CA 1
ATOM 732 C C . GLY A 1 94 ? -1.901 -26.391 -4.469 1 98.06 94 GLY A C 1
ATOM 733 O O . GLY A 1 94 ? -2.123 -27.219 -5.355 1 98.06 94 GLY A O 1
ATOM 734 N N . ALA A 1 95 ? -0.87 -25.594 -4.434 1 98.38 95 ALA A N 1
ATOM 735 C CA . ALA A 1 95 ? 0.081 -25.562 -5.543 1 98.38 95 ALA A CA 1
ATOM 736 C C . ALA A 1 95 ? 0.739 -26.922 -5.742 1 98.38 95 ALA A C 1
ATOM 738 O O . ALA A 1 95 ? 1.096 -27.297 -6.867 1 98.38 95 ALA A O 1
ATOM 739 N N . SER A 1 96 ? 0.877 -27.703 -4.668 1 97.94 96 SER A N 1
ATOM 740 C CA . SER A 1 96 ? 1.531 -29 -4.75 1 97.94 96 SER A CA 1
ATOM 741 C C . SER A 1 96 ? 0.721 -29.984 -5.602 1 97.94 96 SER A C 1
ATOM 743 O O . SER A 1 96 ? 1.229 -31.031 -6.012 1 97.94 96 SER A O 1
ATOM 745 N N . PHE A 1 97 ? -0.492 -29.734 -5.867 1 98.25 97 PHE A N 1
ATOM 746 C CA . PHE A 1 97 ? -1.354 -30.609 -6.652 1 98.25 97 PHE A CA 1
ATOM 747 C C . PHE A 1 97 ? -1.385 -30.172 -8.109 1 98.25 97 PHE A C 1
ATOM 749 O O . PHE A 1 97 ? -2.025 -30.812 -8.945 1 98.25 97 PHE A O 1
ATOM 756 N N . GLY A 1 98 ? -0.763 -29.031 -8.438 1 98.56 98 GLY A N 1
ATOM 757 C CA . GLY A 1 98 ? -0.72 -28.531 -9.797 1 98.56 98 GLY A CA 1
ATOM 758 C C . GLY A 1 98 ? 0.503 -29 -10.57 1 98.56 98 GLY A C 1
ATOM 759 O O . GLY A 1 98 ? 1.116 -30.016 -10.219 1 98.56 98 GLY A O 1
ATOM 760 N N . GLN A 1 99 ? 0.759 -28.359 -11.688 1 98.31 99 GLN A N 1
ATOM 761 C CA . GLN A 1 99 ? 1.92 -28.594 -12.539 1 98.31 99 GLN A CA 1
ATOM 762 C C . GLN A 1 99 ? 2.871 -27.406 -12.516 1 98.31 99 GLN A C 1
ATOM 764 O O . GLN A 1 99 ? 2.52 -26.312 -12.961 1 98.31 99 GLN A O 1
ATOM 769 N N . GLU A 1 100 ? 4.008 -27.641 -12 1 98.25 100 GLU A N 1
ATOM 770 C CA . GLU A 1 100 ? 5.023 -26.594 -11.938 1 98.25 100 GLU A CA 1
ATOM 771 C C . GLU A 1 100 ? 5.684 -26.391 -13.297 1 98.25 100 GLU A C 1
ATOM 773 O O . GLU A 1 100 ? 6.355 -27.281 -13.812 1 98.25 100 GLU A O 1
ATOM 778 N N . ILE A 1 101 ? 5.523 -25.234 -13.875 1 98 101 ILE A N 1
ATOM 779 C CA . ILE A 1 101 ? 6.047 -24.891 -15.195 1 98 101 ILE A CA 1
ATOM 780 C C . ILE A 1 101 ? 7.383 -24.172 -15.047 1 98 101 ILE A C 1
ATOM 782 O O . ILE A 1 101 ? 8.312 -24.422 -15.82 1 98 101 ILE A O 1
ATOM 786 N N . MET A 1 102 ? 7.484 -23.234 -14.172 1 98.56 102 MET A N 1
ATOM 787 C CA . MET A 1 102 ? 8.719 -22.578 -13.75 1 98.56 102 MET A CA 1
ATOM 788 C C . MET A 1 102 ? 8.992 -22.844 -12.273 1 98.56 102 MET A C 1
ATOM 790 O O . MET A 1 102 ? 8.164 -22.516 -11.414 1 98.56 102 MET A O 1
ATOM 794 N N . LYS A 1 103 ? 10.102 -23.469 -11.961 1 98.25 103 LYS A N 1
ATOM 795 C CA . LYS A 1 103 ? 10.43 -23.828 -10.586 1 98.25 103 LYS A CA 1
ATOM 796 C C . LYS A 1 103 ? 10.609 -22.594 -9.711 1 98.25 103 LYS A C 1
ATOM 798 O O . LYS A 1 103 ? 11.062 -21.547 -10.195 1 98.25 103 LYS A O 1
ATOM 803 N N . TYR A 1 104 ? 10.312 -22.766 -8.453 1 98.75 104 TYR A N 1
ATOM 804 C CA . TYR A 1 104 ? 10.453 -21.703 -7.477 1 98.75 104 TYR A CA 1
ATOM 805 C C . TYR A 1 104 ? 11.898 -21.219 -7.406 1 98.75 104 TYR A C 1
ATOM 807 O O . TYR A 1 104 ? 12.82 -22.016 -7.211 1 98.75 104 TYR A O 1
ATOM 815 N N . GLU A 1 105 ? 12.117 -19.984 -7.641 1 98.62 105 GLU A N 1
ATOM 816 C CA . GLU A 1 105 ? 13.383 -19.312 -7.383 1 98.62 105 GLU A CA 1
ATOM 817 C C . GLU A 1 105 ? 13.242 -18.266 -6.285 1 98.62 105 GLU A C 1
ATOM 819 O O . GLU A 1 105 ? 12.438 -17.344 -6.406 1 98.62 105 GLU A O 1
ATOM 824 N N . SER A 1 106 ? 13.945 -18.406 -5.23 1 98.31 106 SER A N 1
ATOM 825 C CA . SER A 1 106 ? 13.82 -17.531 -4.07 1 98.31 106 SER A CA 1
ATOM 826 C C . SER A 1 106 ? 14.203 -16.094 -4.422 1 98.31 106 SER A C 1
ATOM 828 O O . SER A 1 106 ? 15.219 -15.867 -5.078 1 98.31 106 SER A O 1
ATOM 830 N N . PRO A 1 107 ? 13.406 -15.133 -4.035 1 98.19 107 PRO A N 1
ATOM 831 C CA . PRO A 1 107 ? 13.789 -13.734 -4.223 1 98.19 107 PRO A CA 1
ATOM 832 C C . PRO A 1 107 ? 15.039 -13.352 -3.426 1 98.19 107 PRO A C 1
ATOM 834 O O . PRO A 1 107 ? 15.148 -13.703 -2.246 1 98.19 107 PRO A O 1
ATOM 837 N N . GLU A 1 108 ? 15.922 -12.711 -4.055 1 97.19 108 GLU A N 1
ATOM 838 C CA . GLU A 1 108 ? 17.141 -12.219 -3.416 1 97.19 108 GLU A CA 1
ATOM 839 C C . GLU A 1 108 ? 17.469 -10.812 -3.893 1 97.19 108 GLU A C 1
ATOM 841 O O . GLU A 1 108 ? 18.516 -10.586 -4.504 1 97.19 108 GLU A O 1
ATOM 846 N N . PRO A 1 109 ? 16.625 -9.852 -3.584 1 97.06 109 PRO A N 1
ATOM 847 C CA . PRO A 1 109 ? 16.938 -8.484 -4.016 1 97.06 109 PRO A CA 1
ATOM 848 C C . PRO A 1 109 ? 18.281 -7.984 -3.488 1 97.06 109 PRO A C 1
ATOM 850 O O . PRO A 1 109 ? 18.656 -8.297 -2.357 1 97.06 109 PRO A O 1
ATOM 853 N N . THR A 1 110 ? 18.969 -7.238 -4.27 1 94.62 110 THR A N 1
ATOM 854 C CA . THR A 1 110 ? 20.281 -6.707 -3.869 1 94.62 110 THR A CA 1
ATOM 855 C C . THR A 1 110 ? 20.172 -5.219 -3.543 1 94.62 110 THR A C 1
ATOM 857 O O . THR A 1 110 ? 21.078 -4.648 -2.928 1 94.62 110 THR A O 1
ATOM 860 N N . ALA A 1 111 ? 19.062 -4.629 -4.031 1 93.81 111 ALA A N 1
ATOM 861 C CA . ALA A 1 111 ? 18.891 -3.199 -3.801 1 93.81 111 ALA A CA 1
ATOM 862 C C . ALA A 1 111 ? 17.406 -2.846 -3.688 1 93.81 111 ALA A C 1
ATOM 864 O O . ALA A 1 111 ? 16.578 -3.346 -4.457 1 93.81 111 ALA A O 1
ATOM 865 N N . GLY A 1 112 ? 17.141 -2.023 -2.668 1 93.38 112 GLY A N 1
ATOM 866 C CA . GLY A 1 112 ? 15.781 -1.519 -2.516 1 93.38 112 GLY A CA 1
ATOM 867 C C . GLY A 1 112 ? 14.812 -2.551 -1.96 1 93.38 112 GLY A C 1
ATOM 868 O O . GLY A 1 112 ? 15.195 -3.705 -1.743 1 93.38 112 GLY A O 1
ATOM 869 N N . ILE A 1 113 ? 13.625 -2.172 -1.691 1 94.25 113 ILE A N 1
ATOM 870 C CA . ILE A 1 113 ? 12.547 -3.045 -1.233 1 94.25 113 ILE A CA 1
ATOM 871 C C . ILE A 1 113 ? 11.719 -3.514 -2.428 1 94.25 113 ILE A C 1
ATOM 873 O O . ILE A 1 113 ? 11.203 -2.695 -3.191 1 94.25 113 ILE A O 1
ATOM 877 N N . HIS A 1 114 ? 11.617 -4.762 -2.582 1 97.31 114 HIS A N 1
ATOM 878 C CA . HIS A 1 114 ? 10.891 -5.344 -3.705 1 97.31 114 HIS A CA 1
ATOM 879 C C . HIS A 1 114 ? 9.5 -5.805 -3.283 1 97.31 114 HIS A C 1
ATOM 881 O O . HIS A 1 114 ? 9.328 -6.375 -2.203 1 97.31 114 HIS A O 1
ATOM 887 N N . ARG A 1 115 ? 8.539 -5.555 -4.156 1 96.94 115 ARG A N 1
ATOM 888 C CA . ARG A 1 115 ? 7.254 -6.238 -4.051 1 96.94 115 ARG A CA 1
ATOM 889 C C . ARG A 1 115 ? 7.32 -7.629 -4.668 1 96.94 115 ARG A C 1
ATOM 891 O O . ARG A 1 115 ? 7.664 -7.781 -5.844 1 96.94 115 ARG A O 1
ATOM 898 N N . ILE A 1 116 ? 7.129 -8.609 -3.832 1 98.5 116 ILE A N 1
ATOM 899 C CA . ILE A 1 116 ? 6.98 -9.961 -4.359 1 98.5 116 ILE A CA 1
ATOM 900 C C . ILE A 1 116 ? 5.5 -10.32 -4.441 1 98.5 116 ILE A C 1
ATOM 902 O O . ILE A 1 116 ? 4.832 -10.461 -3.412 1 98.5 116 ILE A O 1
ATOM 906 N N . VAL A 1 117 ? 5 -10.555 -5.648 1 98.62 117 VAL A N 1
ATOM 907 C CA . VAL A 1 117 ? 3.566 -10.57 -5.91 1 98.62 117 VAL A CA 1
ATOM 908 C C . VAL A 1 117 ? 3.127 -11.977 -6.305 1 98.62 117 VAL A C 1
ATOM 910 O O . VAL A 1 117 ? 3.77 -12.625 -7.137 1 98.62 117 VAL A O 1
ATOM 913 N N . PHE A 1 118 ? 2.105 -12.477 -5.699 1 98.81 118 PHE A N 1
ATOM 914 C CA . PHE A 1 118 ? 1.389 -13.672 -6.121 1 98.81 118 PHE A CA 1
ATOM 915 C C . PHE A 1 118 ? 0.062 -13.305 -6.773 1 98.81 118 PHE A C 1
ATOM 917 O O . PHE A 1 118 ? -0.715 -12.523 -6.219 1 98.81 118 PHE A O 1
ATOM 924 N N . VAL A 1 119 ? -0.193 -13.852 -7.879 1 98.69 119 VAL A N 1
ATOM 925 C CA . VAL A 1 119 ? -1.457 -13.648 -8.578 1 98.69 119 VAL A CA 1
ATOM 926 C C . VAL A 1 119 ? -2.084 -15.008 -8.906 1 98.69 119 VAL A C 1
ATOM 928 O O . VAL A 1 119 ? -1.394 -15.93 -9.344 1 98.69 119 VAL A O 1
ATOM 931 N N . LEU A 1 120 ? -3.346 -15.125 -8.656 1 98.75 120 LEU A N 1
ATOM 932 C CA . LEU A 1 120 ? -4.102 -16.344 -8.961 1 98.75 120 LEU A CA 1
ATOM 933 C C . LEU A 1 120 ? -5.121 -16.078 -10.062 1 98.75 120 LEU A C 1
ATOM 935 O O . LEU A 1 120 ? -5.867 -15.094 -10.008 1 98.75 120 LEU A O 1
ATOM 939 N N . TYR A 1 121 ? -5.152 -16.922 -11.047 1 98.38 121 TYR A N 1
ATOM 940 C CA . TYR A 1 121 ? -6.133 -16.875 -12.125 1 98.38 121 TYR A CA 1
ATOM 941 C C . TYR A 1 121 ? -6.965 -18.156 -12.156 1 98.38 121 TYR A C 1
ATOM 943 O O . TYR A 1 121 ? -6.465 -19.234 -11.82 1 98.38 121 TYR A O 1
ATOM 951 N N . LYS A 1 122 ? -8.117 -17.984 -12.539 1 98.12 122 LYS A N 1
ATOM 952 C CA . LYS A 1 122 ? -8.977 -19.125 -12.836 1 98.12 122 LYS A CA 1
ATOM 953 C C . LYS A 1 122 ? -8.812 -19.578 -14.289 1 98.12 122 LYS A C 1
ATOM 955 O O . LYS A 1 122 ? -8.812 -18.75 -15.195 1 98.12 122 LYS A O 1
ATOM 960 N N . GLN A 1 123 ? -8.625 -20.859 -14.461 1 97.62 123 GLN A N 1
ATOM 961 C CA . GLN A 1 123 ? -8.578 -21.391 -15.82 1 97.62 123 GLN A CA 1
ATOM 962 C C . GLN A 1 123 ? -9.977 -21.672 -16.344 1 97.62 123 GLN A C 1
ATOM 964 O O . GLN A 1 123 ? -10.609 -22.656 -15.953 1 97.62 123 GLN A O 1
ATOM 969 N N . MET A 1 124 ? -10.406 -21 -17.312 1 91.5 124 MET A N 1
ATOM 970 C CA . MET A 1 124 ? -11.805 -21 -17.75 1 91.5 124 MET A CA 1
ATOM 971 C C . MET A 1 124 ? -12.102 -22.219 -18.609 1 91.5 124 MET A C 1
ATOM 973 O O . MET A 1 124 ? -13.258 -22.641 -18.734 1 91.5 124 MET A O 1
ATOM 977 N N . VAL A 1 125 ? -11.172 -22.828 -19.266 1 91.06 125 VAL A N 1
ATOM 978 C CA . VAL A 1 125 ? -11.445 -23.906 -20.219 1 91.06 125 VAL A CA 1
ATOM 979 C C . VAL A 1 125 ? -10.844 -25.203 -19.703 1 91.06 125 VAL A C 1
ATOM 981 O O . VAL A 1 125 ? -10.375 -26.031 -20.5 1 91.06 125 VAL A O 1
ATOM 984 N N . GLY A 1 126 ? -10.727 -25.297 -18.375 1 92 126 GLY A N 1
ATOM 985 C CA . GLY A 1 126 ? -10.195 -26.531 -17.812 1 92 126 GLY A CA 1
ATOM 986 C C . GLY A 1 126 ? -8.672 -26.562 -17.781 1 92 126 GLY A C 1
ATOM 987 O O . GLY A 1 126 ? -8.031 -25.531 -17.641 1 92 126 GLY A O 1
ATOM 988 N N . ARG A 1 127 ? -8.117 -27.75 -17.906 1 94.12 127 ARG A N 1
ATOM 989 C CA . ARG A 1 127 ? -6.668 -27.922 -17.859 1 94.12 127 ARG A CA 1
ATOM 990 C C . ARG A 1 127 ? -6.008 -27.234 -19.062 1 94.12 127 ARG A C 1
ATOM 992 O O . ARG A 1 127 ? -6.527 -27.297 -20.172 1 94.12 127 ARG A O 1
ATOM 999 N N . GLN A 1 128 ? -4.906 -26.641 -18.812 1 93.19 128 GLN A N 1
ATOM 1000 C CA . GLN A 1 128 ? -4.168 -25.938 -19.859 1 93.19 128 GLN A CA 1
ATOM 1001 C C . GLN A 1 128 ? -2.828 -26.625 -20.141 1 93.19 128 GLN A C 1
ATOM 1003 O O . GLN A 1 128 ? -2.281 -27.312 -19.266 1 93.19 128 GLN A O 1
ATOM 1008 N N . LEU A 1 129 ? -2.469 -26.453 -21.375 1 93 129 LEU A N 1
ATOM 1009 C CA . LEU A 1 129 ? -1.113 -26.812 -21.766 1 93 129 LEU A CA 1
ATOM 1010 C C . LEU A 1 129 ? -0.264 -25.578 -22.016 1 93 129 LEU A C 1
ATOM 1012 O O . LEU A 1 129 ? -0.496 -24.844 -22.969 1 93 129 LEU A O 1
ATOM 1016 N N . ILE A 1 130 ? 0.589 -25.344 -21.094 1 92 130 ILE A N 1
ATOM 1017 C CA . ILE A 1 130 ? 1.424 -24.141 -21.156 1 92 130 ILE A CA 1
ATOM 1018 C C . ILE A 1 130 ? 2.896 -24.547 -21.172 1 92 130 ILE A C 1
ATOM 1020 O O . ILE A 1 130 ? 3.309 -25.438 -20.422 1 92 130 ILE A O 1
ATOM 1024 N N . HIS A 1 131 ? 3.604 -23.922 -22.062 1 89.81 131 HIS A N 1
ATOM 1025 C CA . HIS A 1 131 ? 5.051 -24.109 -22.078 1 89.81 131 HIS A CA 1
ATOM 1026 C C . HIS A 1 131 ? 5.742 -23.078 -21.172 1 89.81 131 HIS A C 1
ATOM 1028 O O . HIS A 1 131 ? 5.355 -21.906 -21.156 1 89.81 131 HIS A O 1
ATOM 1034 N N . ALA A 1 132 ? 6.734 -23.562 -20.578 1 91.25 132 ALA A N 1
ATOM 1035 C CA . ALA A 1 132 ? 7.5 -22.688 -19.688 1 91.25 132 ALA A CA 1
ATOM 1036 C C . ALA A 1 132 ? 8.125 -21.531 -20.469 1 91.25 132 ALA A C 1
ATOM 1038 O O . ALA A 1 132 ? 8.664 -21.734 -21.562 1 91.25 132 ALA A O 1
ATOM 1039 N N . PRO A 1 133 ? 8.023 -20.359 -19.938 1 93.81 133 PRO A N 1
ATOM 1040 C CA . PRO A 1 133 ? 8.805 -19.266 -20.547 1 93.81 133 PRO A CA 1
ATOM 1041 C C . PRO A 1 133 ? 10.297 -19.578 -20.594 1 93.81 133 PRO A C 1
ATOM 1043 O O . PRO A 1 133 ? 10.82 -20.281 -19.734 1 93.81 133 PRO A O 1
ATOM 1046 N N . THR A 1 134 ? 10.938 -19.078 -21.547 1 92.94 134 THR A N 1
ATOM 1047 C CA . THR A 1 134 ? 12.367 -19.328 -21.734 1 92.94 134 THR A CA 1
ATOM 1048 C C . THR A 1 134 ? 13.195 -18.516 -20.75 1 92.94 134 THR A C 1
ATOM 1050 O O . THR A 1 134 ? 14.234 -18.984 -20.281 1 92.94 134 THR A O 1
ATOM 1053 N N . TRP A 1 135 ? 12.688 -17.359 -20.469 1 96.38 135 TRP A N 1
ATOM 1054 C CA . TRP A 1 135 ? 13.406 -16.453 -19.578 1 96.38 135 TRP A CA 1
ATOM 1055 C C . TRP A 1 135 ? 12.516 -16.016 -18.422 1 96.38 135 TRP A C 1
ATOM 1057 O O . TRP A 1 135 ? 11.305 -15.875 -18.578 1 96.38 135 TRP A O 1
ATOM 1067 N N . ARG A 1 136 ? 13.156 -15.75 -17.344 1 98.38 136 ARG A N 1
ATOM 1068 C CA . ARG A 1 136 ? 12.43 -15.227 -16.188 1 98.38 136 ARG A CA 1
ATOM 1069 C C . ARG A 1 136 ? 12.32 -13.711 -16.234 1 98.38 136 ARG A C 1
ATOM 1071 O O . ARG A 1 136 ? 11.344 -13.133 -15.75 1 98.38 136 ARG A O 1
ATOM 1078 N N . ASN A 1 137 ? 13.375 -13.102 -16.844 1 97.94 137 ASN A N 1
ATOM 1079 C CA . ASN A 1 137 ? 13.383 -11.641 -16.953 1 97.94 137 ASN A CA 1
ATOM 1080 C C . ASN A 1 137 ? 12.375 -11.148 -17.984 1 97.94 137 ASN A C 1
ATOM 1082 O O . ASN A 1 137 ? 12.141 -11.82 -18.984 1 97.94 137 ASN A O 1
ATOM 1086 N N . ASN A 1 138 ? 11.758 -9.977 -17.672 1 98 138 ASN A N 1
ATOM 1087 C CA . ASN A 1 138 ? 10.852 -9.281 -18.578 1 98 138 ASN A CA 1
ATOM 1088 C C . ASN A 1 138 ? 9.617 -10.117 -18.875 1 98 138 ASN A C 1
ATOM 1090 O O . ASN A 1 138 ? 9.117 -10.102 -20 1 98 138 ASN A O 1
ATOM 1094 N N . PHE A 1 139 ? 9.328 -10.906 -17.969 1 98.31 139 PHE A N 1
ATOM 1095 C CA . PHE A 1 139 ? 8.016 -11.547 -18 1 98.31 139 PHE A CA 1
ATOM 1096 C C . PHE A 1 139 ? 6.906 -10.508 -17.875 1 98.31 139 PHE A C 1
ATOM 1098 O O . PHE A 1 139 ? 7.133 -9.406 -17.359 1 98.31 139 PHE A O 1
ATOM 1105 N N . ASN A 1 140 ? 5.711 -10.812 -18.375 1 98.38 140 ASN A N 1
ATOM 1106 C CA . ASN A 1 140 ? 4.555 -9.938 -18.266 1 98.38 140 ASN A CA 1
ATOM 1107 C C . ASN A 1 140 ? 3.293 -10.711 -17.891 1 98.38 140 ASN A C 1
ATOM 1109 O O . ASN A 1 140 ? 2.746 -11.445 -18.719 1 98.38 140 ASN A O 1
ATOM 1113 N N . THR A 1 141 ? 2.883 -10.5 -16.688 1 98.5 141 THR A N 1
ATOM 1114 C CA . THR A 1 141 ? 1.761 -11.25 -16.125 1 98.5 141 THR A CA 1
ATOM 1115 C C . THR A 1 141 ? 0.492 -11 -16.938 1 98.5 141 THR A C 1
ATOM 1117 O O . THR A 1 141 ? -0.233 -11.945 -17.266 1 98.5 141 THR A O 1
ATOM 1120 N N . ARG A 1 142 ? 0.201 -9.742 -17.297 1 97.62 142 ARG A N 1
ATOM 1121 C CA . ARG A 1 142 ? -0.981 -9.391 -18.062 1 97.62 142 ARG A CA 1
ATOM 1122 C C . ARG A 1 142 ? -0.972 -10.094 -19.422 1 97.62 142 ARG A C 1
ATOM 1124 O O . ARG A 1 142 ? -1.98 -10.664 -19.844 1 97.62 142 ARG A O 1
ATOM 1131 N N . ASP A 1 143 ? 0.145 -9.992 -20.078 1 96.88 143 ASP A N 1
ATOM 1132 C CA . ASP A 1 143 ? 0.264 -10.625 -21.391 1 96.88 143 ASP A CA 1
ATOM 1133 C C . ASP A 1 143 ? 0.061 -12.133 -21.297 1 96.88 143 ASP A C 1
ATOM 1135 O O . ASP A 1 143 ? -0.608 -12.727 -22.141 1 96.88 143 ASP A O 1
ATOM 1139 N N . PHE A 1 144 ? 0.726 -12.734 -20.328 1 97.44 144 PHE A N 1
ATOM 1140 C CA . PHE A 1 144 ? 0.57 -14.172 -20.125 1 97.44 144 PHE A CA 1
ATOM 1141 C C . PHE A 1 144 ? -0.902 -14.539 -19.984 1 97.44 144 PHE A C 1
ATOM 1143 O O . PHE A 1 144 ? -1.376 -15.477 -20.641 1 97.44 144 PHE A O 1
ATOM 1150 N N . ALA A 1 145 ? -1.614 -13.82 -19.109 1 96.94 145 ALA A N 1
ATOM 1151 C CA . ALA A 1 145 ? -3.033 -14.094 -18.875 1 96.94 145 ALA A CA 1
ATOM 1152 C C . ALA A 1 145 ? -3.83 -13.938 -20.172 1 96.94 145 ALA A C 1
ATOM 1154 O O . ALA A 1 145 ? -4.762 -14.711 -20.422 1 96.94 145 ALA A O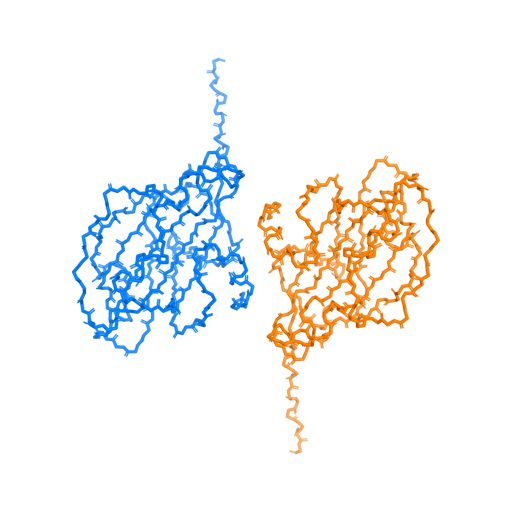 1
ATOM 1155 N N . GLN A 1 146 ? -3.455 -12.969 -20.938 1 95.69 146 GLN A N 1
ATOM 1156 C CA . GLN A 1 146 ? -4.148 -12.734 -22.203 1 95.69 146 GLN A CA 1
ATOM 1157 C C . GLN A 1 146 ? -3.875 -13.859 -23.188 1 95.69 146 GLN A C 1
ATOM 1159 O O . GLN A 1 146 ? -4.805 -14.391 -23.797 1 95.69 146 GLN A O 1
ATOM 1164 N N . VAL A 1 147 ? -2.65 -14.211 -23.406 1 95.12 147 VAL A N 1
ATOM 1165 C CA . VAL A 1 147 ? -2.23 -15.219 -24.359 1 95.12 147 VAL A CA 1
ATOM 1166 C C . VAL A 1 147 ? -2.93 -16.547 -24.062 1 95.12 147 VAL A C 1
ATOM 1168 O O . VAL A 1 147 ? -3.373 -17.234 -24.984 1 95.12 147 VAL A O 1
ATOM 1171 N N . TYR A 1 148 ? -3.109 -16.844 -22.797 1 95.12 148 TYR A N 1
ATOM 1172 C CA . TYR A 1 148 ? -3.664 -18.156 -22.422 1 95.12 148 TYR A CA 1
ATOM 1173 C C . TYR A 1 148 ? -5.121 -18.016 -22 1 95.12 148 TYR A C 1
ATOM 1175 O O . TYR A 1 148 ? -5.695 -18.953 -21.422 1 95.12 148 TYR A O 1
ATOM 1183 N N . ASN A 1 149 ? -5.703 -16.828 -22.141 1 94.94 149 ASN A N 1
ATOM 1184 C CA . ASN A 1 149 ? -7.121 -16.547 -21.953 1 94.94 149 ASN A CA 1
ATOM 1185 C C . ASN A 1 149 ? -7.57 -16.828 -20.531 1 94.94 149 ASN A C 1
ATOM 1187 O O . ASN A 1 149 ? -8.578 -17.5 -20.312 1 94.94 149 ASN A O 1
ATOM 1191 N N . LEU A 1 150 ? -6.84 -16.281 -19.609 1 96.5 150 LEU A N 1
ATOM 1192 C CA . LEU A 1 150 ? -7.137 -16.531 -18.203 1 96.5 150 LEU A CA 1
ATOM 1193 C C . LEU A 1 150 ? -8.117 -15.5 -17.656 1 96.5 150 LEU A C 1
ATOM 1195 O O . LEU A 1 150 ? -8.664 -15.664 -16.562 1 96.5 150 LEU A O 1
ATOM 1199 N N . GLY A 1 151 ? -8.344 -14.438 -18.344 1 95.19 151 GLY A N 1
ATOM 1200 C CA . GLY A 1 151 ? -9.203 -13.375 -17.859 1 95.19 151 GLY A CA 1
ATOM 1201 C C . GLY A 1 151 ? -8.578 -12.57 -16.734 1 95.19 151 GLY A C 1
ATOM 1202 O O . GLY A 1 151 ? -7.363 -12.328 -16.734 1 95.19 151 GLY A O 1
ATOM 1203 N N . SER A 1 152 ? -9.461 -12.047 -15.797 1 95.75 152 SER A N 1
ATOM 1204 C CA . SER A 1 152 ? -8.984 -11.234 -14.68 1 95.75 152 SER A CA 1
ATOM 1205 C C . SER A 1 152 ? -8.516 -12.117 -13.523 1 95.75 152 SER A C 1
ATOM 1207 O O . SER A 1 152 ? -9.016 -13.227 -13.336 1 95.75 152 SER A O 1
ATOM 1209 N N . PRO A 1 153 ? -7.559 -11.609 -12.781 1 97.44 153 PRO A N 1
ATOM 1210 C CA . PRO A 1 153 ? -7.188 -12.352 -11.57 1 97.44 153 PRO A CA 1
ATOM 1211 C C . PRO A 1 153 ? -8.375 -12.586 -10.641 1 97.44 153 PRO A C 1
ATOM 1213 O O . PRO A 1 153 ? -9.328 -11.797 -10.633 1 97.44 153 PRO A O 1
ATOM 1216 N N . VAL A 1 154 ? -8.281 -13.617 -9.867 1 97.5 154 VAL A N 1
ATOM 1217 C CA . VAL A 1 154 ? -9.336 -13.898 -8.898 1 97.5 154 VAL A CA 1
ATOM 1218 C C . VAL A 1 154 ? -8.812 -13.68 -7.48 1 97.5 154 VAL A C 1
ATOM 1220 O O . VAL A 1 154 ? -9.586 -13.641 -6.523 1 97.5 154 VAL A O 1
ATOM 1223 N N . ALA A 1 155 ? -7.527 -13.531 -7.301 1 97.5 155 ALA A N 1
ATOM 1224 C CA . ALA A 1 155 ? -6.883 -13.156 -6.043 1 97.5 155 ALA A CA 1
ATOM 1225 C C . ALA A 1 155 ? -5.453 -12.68 -6.281 1 97.5 155 ALA A C 1
ATOM 1227 O O . ALA A 1 155 ? -4.836 -13.023 -7.293 1 97.5 155 ALA A O 1
ATOM 1228 N N . ALA A 1 156 ? -4.941 -11.922 -5.387 1 97.88 156 ALA A N 1
ATOM 1229 C CA . ALA A 1 156 ? -3.541 -11.508 -5.375 1 97.88 156 ALA A CA 1
ATOM 1230 C C . ALA A 1 156 ? -3.096 -11.109 -3.969 1 97.88 156 ALA A C 1
ATOM 1232 O O . ALA A 1 156 ? -3.902 -10.633 -3.17 1 97.88 156 ALA A O 1
ATOM 1233 N N . VAL A 1 157 ? -1.907 -11.312 -3.639 1 97.38 157 VAL A N 1
ATOM 1234 C CA . VAL A 1 157 ? -1.258 -10.867 -2.41 1 97.38 157 VAL A CA 1
ATOM 1235 C C . VAL A 1 157 ? 0.206 -10.531 -2.691 1 97.38 157 VAL A C 1
ATOM 1237 O O . VAL A 1 157 ? 0.759 -10.945 -3.711 1 97.38 157 VAL A O 1
ATOM 1240 N N . TYR A 1 158 ? 0.819 -9.75 -1.872 1 96.75 158 TYR A N 1
ATOM 1241 C CA . TYR A 1 158 ? 2.242 -9.477 -2.035 1 96.75 158 TYR A CA 1
ATOM 1242 C C . TYR A 1 158 ? 2.912 -9.25 -0.685 1 96.75 158 TYR A C 1
ATOM 1244 O O . TYR A 1 158 ? 2.234 -9.023 0.322 1 96.75 158 TYR A O 1
ATOM 1252 N N . PHE A 1 159 ? 4.125 -9.328 -0.623 1 96.25 159 PHE A N 1
ATOM 1253 C CA . PHE A 1 159 ? 4.941 -8.945 0.526 1 96.25 159 PHE A CA 1
ATOM 1254 C C . PHE A 1 159 ? 6.18 -8.18 0.081 1 96.25 159 PHE A C 1
ATOM 1256 O O . PHE A 1 159 ? 6.555 -8.219 -1.094 1 96.25 159 PHE A O 1
ATOM 1263 N N . ASN A 1 160 ? 6.742 -7.484 0.952 1 95.19 160 ASN A N 1
ATOM 1264 C CA . ASN A 1 160 ? 7.992 -6.762 0.724 1 95.19 160 ASN A CA 1
ATOM 1265 C C . ASN A 1 160 ? 9.203 -7.621 1.058 1 95.19 160 ASN A C 1
ATOM 1267 O O . ASN A 1 160 ? 9.18 -8.391 2.018 1 95.19 160 ASN A O 1
ATOM 1271 N N . CYS A 1 161 ? 10.188 -7.477 0.274 1 96.75 161 CYS A N 1
ATOM 1272 C CA . CYS A 1 161 ? 11.445 -8.188 0.475 1 96.75 161 CYS A CA 1
ATOM 1273 C C . CYS A 1 161 ? 12.641 -7.297 0.133 1 96.75 161 CYS A C 1
ATOM 1275 O O . CYS A 1 161 ? 12.625 -6.598 -0.883 1 96.75 161 CYS A O 1
ATOM 1277 N N . GLN A 1 162 ? 13.664 -7.242 0.909 1 95.38 162 GLN A N 1
ATOM 1278 C CA . GLN A 1 162 ? 14.867 -6.449 0.673 1 95.38 162 GLN A CA 1
ATOM 1279 C C . GLN A 1 162 ? 16.125 -7.211 1.092 1 95.38 162 GLN A C 1
ATOM 1281 O O . GLN A 1 162 ? 16.031 -8.219 1.789 1 95.38 162 GLN A O 1
ATOM 1286 N N . ARG A 1 163 ? 17.203 -6.676 0.667 1 94 163 ARG A N 1
ATOM 1287 C CA . ARG A 1 163 ? 18.484 -7.297 0.988 1 94 163 ARG A CA 1
ATOM 1288 C C . ARG A 1 163 ? 18.672 -7.418 2.496 1 94 163 ARG A C 1
ATOM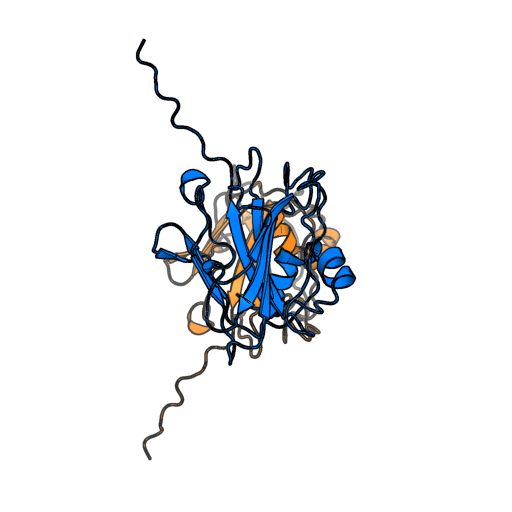 1290 O O . ARG A 1 163 ? 18.359 -6.484 3.242 1 94 163 ARG A O 1
ATOM 1297 N N . GLU A 1 164 ? 19.047 -8.656 2.877 1 86.94 164 GLU A N 1
ATOM 1298 C CA . GLU A 1 164 ? 19.344 -8.898 4.285 1 86.94 164 GLU A CA 1
ATOM 1299 C C . GLU A 1 164 ? 20.781 -8.555 4.617 1 86.94 164 GLU A C 1
ATOM 1301 O O . GLU A 1 164 ? 21.703 -8.883 3.855 1 86.94 164 GLU A O 1
ATOM 1306 N N . SER A 1 165 ? 21.156 -7.496 5.328 1 73.56 165 SER A N 1
ATOM 1307 C CA . SER A 1 165 ? 22.531 -7.16 5.695 1 73.56 165 SER A CA 1
ATOM 1308 C C . SER A 1 165 ? 23.234 -8.352 6.34 1 73.56 165 SER A C 1
ATOM 1310 O O . SER A 1 165 ? 22.641 -9.07 7.141 1 73.56 165 SER A O 1
ATOM 1312 N N . GLY A 1 166 ? 23.922 -9.117 5.68 1 56.5 166 GLY A N 1
ATOM 1313 C CA . GLY A 1 166 ? 24.75 -10.18 6.234 1 56.5 166 GLY A CA 1
ATOM 1314 C C . GLY A 1 166 ? 25.453 -9.781 7.512 1 56.5 166 GLY A C 1
ATOM 1315 O O . GLY A 1 166 ? 25.672 -8.594 7.766 1 56.5 166 GLY A O 1
ATOM 1316 N N . CYS A 1 167 ? 25.297 -10.469 8.641 1 44.62 167 CYS A N 1
ATOM 1317 C CA . CYS A 1 167 ? 26.25 -10.359 9.734 1 44.62 167 CYS A CA 1
ATOM 1318 C C . CYS A 1 167 ? 27.688 -10.383 9.203 1 44.62 167 CYS A C 1
ATOM 1320 O O . CYS A 1 167 ? 28.062 -11.289 8.453 1 44.62 167 CYS A O 1
ATOM 1322 N N . GLY A 1 168 ? 28.328 -9.32 8.773 1 39.94 168 GLY A N 1
ATOM 1323 C CA . GLY A 1 168 ? 29.781 -9.414 8.805 1 39.94 168 GLY A CA 1
ATOM 1324 C C . GLY A 1 168 ? 30.297 -10.164 10.008 1 39.94 168 GLY A C 1
ATOM 1325 O O . GLY A 1 168 ? 30.016 -9.797 11.148 1 39.94 168 GLY A O 1
ATOM 1326 N N . GLY A 1 169 ? 30.359 -11.367 9.992 1 34.31 169 GLY A N 1
ATOM 1327 C CA . GLY A 1 169 ? 31.266 -12.055 10.906 1 34.31 169 GLY A CA 1
ATOM 1328 C C . GLY A 1 169 ? 32.594 -11.359 11.055 1 34.31 169 GLY A C 1
ATOM 1329 O O . GLY A 1 169 ? 33.219 -10.969 10.062 1 34.31 169 GLY A O 1
ATOM 1330 N N . ARG A 1 170 ? 32.812 -10.438 12.133 1 33.47 170 ARG A N 1
ATOM 1331 C CA . ARG A 1 170 ? 34.188 -10.234 12.57 1 33.47 170 ARG A CA 1
ATOM 1332 C C . ARG A 1 170 ? 35 -11.508 12.422 1 33.47 170 ARG A C 1
ATOM 1334 O O . ARG A 1 170 ? 34.719 -12.523 13.055 1 33.47 170 ARG A O 1
ATOM 1341 N N . ARG A 1 171 ? 35.406 -11.836 11.297 1 28.39 171 ARG A N 1
ATOM 1342 C CA . ARG A 1 171 ? 36.531 -12.766 11.258 1 28.39 171 ARG A CA 1
ATOM 1343 C C . ARG A 1 171 ? 37.594 -12.367 12.25 1 28.39 171 ARG A C 1
ATOM 1345 O O . ARG A 1 171 ? 38.125 -11.25 12.203 1 28.39 171 ARG A O 1
ATOM 1352 N N . MET A 1 172 ? 37.406 -12.734 13.492 1 25.11 172 MET A N 1
ATOM 1353 C CA . MET A 1 172 ? 38.531 -12.758 14.422 1 25.11 172 MET A CA 1
ATOM 1354 C C . MET A 1 172 ? 39.812 -13.211 13.711 1 25.11 172 MET A C 1
ATOM 1356 O O . MET A 1 172 ? 39.938 -14.359 13.289 1 25.11 172 MET A O 1
ATOM 1360 N N . ILE A 1 173 ? 40.281 -12.328 12.828 1 22.16 173 ILE A N 1
ATOM 1361 C CA . ILE A 1 173 ? 41.719 -12.516 12.859 1 22.16 173 ILE A CA 1
ATOM 1362 C C . ILE A 1 173 ? 42.281 -11.953 14.156 1 22.16 173 ILE A C 1
ATOM 1364 O O . ILE A 1 173 ? 41.844 -10.898 14.625 1 22.16 173 ILE A O 1
ATOM 1368 N N . MET B 1 1 ? 7.828 1.056 5.48 1 70.75 1 MET B N 1
ATOM 1369 C CA . MET B 1 1 ? 7.434 1.063 4.074 1 70.75 1 MET B CA 1
ATOM 1370 C C . MET B 1 1 ? 8.367 1.941 3.25 1 70.75 1 MET B C 1
ATOM 1372 O O . MET B 1 1 ? 8.773 3.016 3.695 1 70.75 1 MET B 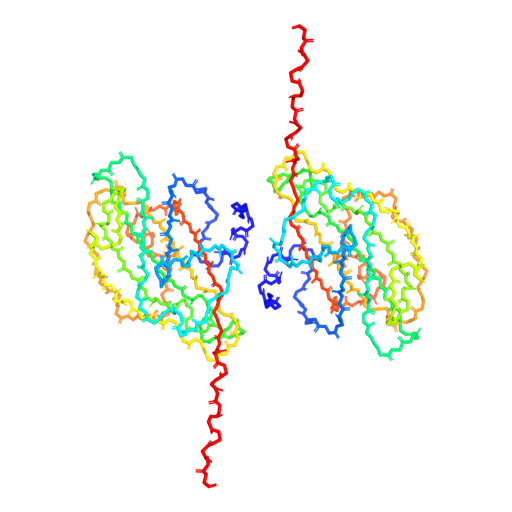O 1
ATOM 1376 N N . ASP B 1 2 ? 8.797 1.402 2.139 1 78.56 2 ASP B N 1
ATOM 1377 C CA . ASP B 1 2 ? 9.711 2.139 1.271 1 78.56 2 ASP B CA 1
ATOM 1378 C C . ASP B 1 2 ? 9 3.305 0.587 1 78.56 2 ASP B C 1
ATOM 1380 O O . ASP B 1 2 ? 7.812 3.215 0.269 1 78.56 2 ASP B O 1
ATOM 1384 N N . PRO B 1 3 ? 9.727 4.363 0.379 1 78.44 3 PRO B N 1
ATOM 1385 C CA . PRO B 1 3 ? 9.148 5.578 -0.204 1 78.44 3 PRO B CA 1
ATOM 1386 C C . PRO B 1 3 ? 8.438 5.312 -1.528 1 78.44 3 PRO B C 1
ATOM 1388 O O . PRO B 1 3 ? 7.445 5.973 -1.842 1 78.44 3 PRO B O 1
ATOM 1391 N N . LEU B 1 4 ? 8.969 4.406 -2.291 1 79 4 LEU B N 1
ATOM 1392 C CA . LEU B 1 4 ? 8.367 4.121 -3.588 1 79 4 LEU B CA 1
ATOM 1393 C C . LEU B 1 4 ? 6.988 3.492 -3.418 1 79 4 LEU B C 1
ATOM 1395 O O . LEU B 1 4 ? 6.039 3.869 -4.113 1 79 4 LEU B O 1
ATOM 1399 N N . THR B 1 5 ? 6.875 2.559 -2.529 1 82 5 THR B N 1
ATOM 1400 C CA . THR B 1 5 ? 5.59 1.934 -2.244 1 82 5 THR B CA 1
ATOM 1401 C C . THR B 1 5 ? 4.594 2.959 -1.708 1 82 5 THR B C 1
ATOM 1403 O O . THR B 1 5 ? 3.436 2.986 -2.125 1 82 5 THR B O 1
ATOM 1406 N N . LEU B 1 6 ? 5.09 3.74 -0.794 1 87.5 6 LEU B N 1
ATOM 1407 C CA . LEU B 1 6 ? 4.238 4.805 -0.28 1 87.5 6 LEU B CA 1
ATOM 1408 C C . LEU B 1 6 ? 3.773 5.723 -1.406 1 87.5 6 LEU B C 1
ATOM 1410 O O . LEU B 1 6 ? 2.613 6.141 -1.435 1 87.5 6 LEU B O 1
ATOM 1414 N N . GLY B 1 7 ? 4.629 6.047 -2.32 1 87.38 7 GLY B N 1
ATOM 1415 C CA . GLY B 1 7 ? 4.297 6.859 -3.482 1 87.38 7 GLY B CA 1
ATOM 1416 C C . GLY B 1 7 ? 3.182 6.27 -4.324 1 87.38 7 GLY B C 1
ATOM 1417 O O . GLY B 1 7 ? 2.32 7 -4.82 1 87.38 7 GLY B O 1
ATOM 1418 N N . ARG B 1 8 ? 3.193 5.012 -4.473 1 85.94 8 ARG B N 1
ATOM 1419 C CA . ARG B 1 8 ? 2.137 4.344 -5.227 1 85.94 8 ARG B CA 1
ATOM 1420 C C . ARG B 1 8 ? 0.793 4.473 -4.516 1 85.94 8 ARG B C 1
ATOM 1422 O O . ARG B 1 8 ? -0.239 4.664 -5.164 1 85.94 8 ARG B O 1
ATOM 1429 N N . LEU B 1 9 ? 0.784 4.469 -3.248 1 89.69 9 LEU B N 1
ATOM 1430 C CA . LEU B 1 9 ? -0.442 4.516 -2.457 1 89.69 9 LEU B CA 1
ATOM 1431 C C . LEU B 1 9 ? -0.985 5.941 -2.387 1 89.69 9 LEU B C 1
ATOM 1433 O O . LEU B 1 9 ? -2.201 6.141 -2.328 1 89.69 9 LEU B O 1
ATOM 1437 N N . LEU B 1 10 ? -0.074 6.891 -2.504 1 94.62 10 LEU B N 1
ATOM 1438 C CA . LEU B 1 10 ? -0.465 8.273 -2.283 1 94.62 10 LEU B CA 1
ATOM 1439 C C . LEU B 1 10 ? -0.284 9.102 -3.553 1 94.62 10 LEU B C 1
ATOM 1441 O O . LEU B 1 10 ? -0.306 10.336 -3.506 1 94.62 10 LEU B O 1
ATOM 1445 N N . GLY B 1 11 ? -0.121 8.461 -4.656 1 93.88 11 GLY B N 1
ATOM 1446 C CA . GLY B 1 11 ? 0.193 9.141 -5.902 1 93.88 11 GLY B CA 1
ATOM 1447 C C . GLY B 1 11 ? -0.905 10.078 -6.367 1 93.88 11 GLY B C 1
ATOM 1448 O O . GLY B 1 11 ? -0.663 10.969 -7.18 1 93.88 11 GLY B O 1
ATOM 1449 N N . ASP B 1 12 ? -2.105 9.875 -5.977 1 95.19 12 ASP B N 1
ATOM 1450 C CA . ASP B 1 12 ? -3.219 10.742 -6.34 1 95.19 12 ASP B CA 1
ATOM 1451 C C . ASP B 1 12 ? -3.314 11.938 -5.395 1 95.19 12 ASP B C 1
ATOM 1453 O O . ASP B 1 12 ? -4.086 12.867 -5.637 1 95.19 12 ASP B O 1
ATOM 1457 N N . VAL B 1 13 ? -2.479 12.023 -4.336 1 97.5 13 VAL B N 1
ATOM 1458 C CA . VAL B 1 13 ? -2.518 13.109 -3.363 1 97.5 13 VAL B CA 1
ATOM 1459 C C . VAL B 1 13 ? -1.265 13.977 -3.506 1 97.5 13 VAL B C 1
ATOM 1461 O O . VAL B 1 13 ? -1.343 15.203 -3.463 1 97.5 13 VAL B O 1
ATOM 1464 N N . VAL B 1 14 ? -0.109 13.273 -3.682 1 96.69 14 VAL B N 1
ATOM 1465 C CA . VAL B 1 14 ? 1.155 14 -3.748 1 96.69 14 VAL B CA 1
ATOM 1466 C C . VAL B 1 14 ? 2.039 13.398 -4.84 1 96.69 14 VAL B C 1
ATOM 1468 O O . VAL B 1 14 ? 1.897 12.227 -5.188 1 96.69 14 VAL B O 1
ATOM 1471 N N . ASP B 1 15 ? 2.973 14.172 -5.312 1 91.81 15 ASP B N 1
ATOM 1472 C CA . ASP B 1 15 ? 4 13.672 -6.223 1 91.81 15 ASP B CA 1
ATOM 1473 C C . ASP B 1 15 ? 5.074 12.898 -5.461 1 91.81 15 ASP B C 1
ATOM 1475 O O . ASP B 1 15 ? 5.211 13.047 -4.246 1 91.81 15 ASP B O 1
ATOM 1479 N N . PRO B 1 16 ? 5.742 12.023 -6.258 1 88.12 16 PRO B N 1
ATOM 1480 C CA . PRO B 1 16 ? 6.84 11.305 -5.609 1 88.12 16 PRO B CA 1
ATOM 1481 C C . PRO B 1 16 ? 7.816 12.234 -4.891 1 88.12 16 PRO B C 1
ATOM 1483 O O . PRO B 1 16 ? 8.117 13.32 -5.391 1 88.12 16 PRO B O 1
ATOM 1486 N N . PHE B 1 17 ? 8.25 11.828 -3.768 1 92.12 17 PHE B N 1
ATOM 1487 C CA . PHE B 1 17 ? 9.156 12.633 -2.957 1 92.12 17 PHE B CA 1
ATOM 1488 C C . PHE B 1 17 ? 10.055 11.734 -2.109 1 92.12 17 PHE B C 1
ATOM 1490 O O . PHE B 1 17 ? 9.844 10.523 -2.033 1 92.12 17 PHE B O 1
ATOM 1497 N N . THR B 1 18 ? 11.055 12.352 -1.52 1 89.12 18 THR B N 1
ATOM 1498 C CA . THR B 1 18 ? 11.922 11.664 -0.568 1 89.12 18 THR B CA 1
ATOM 1499 C C . THR B 1 18 ? 11.703 12.203 0.845 1 89.12 18 THR B C 1
ATOM 1501 O O . THR B 1 18 ? 11.805 13.406 1.082 1 89.12 18 THR B O 1
ATOM 1504 N N . SER B 1 19 ? 11.344 11.234 1.72 1 94.31 19 SER B N 1
ATOM 1505 C CA . SER B 1 19 ? 11.18 11.656 3.107 1 94.31 19 SER B CA 1
ATOM 1506 C C . SER B 1 19 ? 12.484 12.195 3.682 1 94.31 19 SER B C 1
ATOM 1508 O O . SER B 1 19 ? 13.539 11.578 3.529 1 94.31 19 SER B O 1
ATOM 1510 N N . SER B 1 20 ? 12.406 13.352 4.305 1 95.75 20 SER B N 1
ATOM 1511 C CA . SER B 1 20 ? 13.633 13.969 4.805 1 95.75 20 SER B CA 1
ATOM 1512 C C . SER B 1 20 ? 13.453 14.461 6.238 1 95.75 20 SER B C 1
ATOM 1514 O O . SER B 1 20 ? 14.422 14.891 6.875 1 95.75 20 SER B O 1
ATOM 1516 N N . VAL B 1 21 ? 12.289 14.453 6.777 1 97.25 21 VAL B N 1
ATOM 1517 C CA . VAL B 1 21 ? 11.984 14.883 8.141 1 97.25 21 VAL B CA 1
ATOM 1518 C C . VAL B 1 21 ? 11.125 13.828 8.836 1 97.25 21 VAL B C 1
ATOM 1520 O O . VAL B 1 21 ? 10.203 13.273 8.234 1 97.25 21 VAL B O 1
ATOM 1523 N N . SER B 1 22 ? 11.43 13.57 10.078 1 97.44 22 SER B N 1
ATOM 1524 C CA . SER B 1 22 ? 10.625 12.609 10.82 1 97.44 22 SER B CA 1
ATOM 1525 C C . SER B 1 22 ? 9.234 13.156 11.117 1 97.44 22 SER B C 1
ATOM 1527 O O . SER B 1 22 ? 9.086 14.336 11.453 1 97.44 22 SER B O 1
ATOM 1529 N N . LEU B 1 23 ? 8.266 12.352 11.031 1 98.06 23 LEU B N 1
ATOM 1530 C CA . LEU B 1 23 ? 6.875 12.641 11.352 1 98.06 23 LEU B CA 1
ATOM 1531 C C . LEU B 1 23 ? 6.246 11.484 12.133 1 98.06 23 LEU B C 1
ATOM 1533 O O . LEU B 1 23 ? 6.156 10.367 11.617 1 98.06 23 LEU B O 1
ATOM 1537 N N . ARG B 1 24 ? 5.895 11.758 13.312 1 97.62 24 ARG B N 1
ATOM 1538 C CA . ARG B 1 24 ? 5.25 10.75 14.148 1 97.62 24 ARG B CA 1
ATOM 1539 C C . ARG B 1 24 ? 3.834 11.172 14.523 1 97.62 24 ARG B C 1
ATOM 1541 O O . ARG B 1 24 ? 3.625 12.273 15.031 1 97.62 24 ARG B O 1
ATOM 1548 N N . ILE B 1 25 ? 2.912 10.359 14.25 1 98.31 25 ILE B N 1
ATOM 1549 C CA . ILE B 1 25 ? 1.508 10.594 14.57 1 98.31 25 ILE B CA 1
ATOM 1550 C C . ILE B 1 25 ? 0.996 9.477 15.484 1 98.31 25 ILE B C 1
ATOM 1552 O O . ILE B 1 25 ? 1.174 8.297 15.18 1 98.31 25 ILE B O 1
ATOM 1556 N N . ALA B 1 26 ? 0.388 9.859 16.594 1 98.06 26 ALA B N 1
ATOM 1557 C CA . ALA B 1 26 ? -0.101 8.852 17.531 1 98.06 26 ALA B CA 1
ATOM 1558 C C . ALA B 1 26 ? -1.496 9.211 18.031 1 98.06 26 ALA B C 1
ATOM 1560 O O . ALA B 1 26 ? -1.741 10.344 18.453 1 98.06 26 ALA B O 1
ATOM 1561 N N . TYR B 1 27 ? -2.336 8.234 17.938 1 97.69 27 TYR B N 1
ATOM 1562 C CA . TYR B 1 27 ? -3.666 8.383 18.516 1 97.69 27 TYR B CA 1
ATOM 1563 C C . TYR B 1 27 ? -3.732 7.73 19.891 1 97.69 27 TYR B C 1
ATOM 1565 O O . TYR B 1 27 ? -3.018 6.766 20.172 1 97.69 27 TYR B O 1
ATOM 1573 N N . ASN B 1 28 ? -4.668 8.07 20.781 1 85.31 28 ASN B N 1
ATOM 1574 C CA . ASN B 1 28 ? -4.969 7.516 22.094 1 85.31 28 ASN B CA 1
ATOM 1575 C C . ASN B 1 28 ? -3.695 7.215 22.891 1 85.31 28 ASN B C 1
ATOM 1577 O O . ASN B 1 28 ? -3.562 6.145 23.469 1 85.31 28 ASN B O 1
ATOM 1581 N N . ASN B 1 29 ? -2.791 7.977 22.922 1 71.94 29 ASN B N 1
ATOM 1582 C CA . ASN B 1 29 ? -1.56 8.016 23.703 1 71.94 29 ASN B CA 1
ATOM 1583 C C . ASN B 1 29 ? -0.557 6.969 23.219 1 71.94 29 ASN B C 1
ATOM 1585 O O . ASN B 1 29 ? 0.625 7.031 23.562 1 71.94 29 ASN B O 1
ATOM 1589 N N . ASN B 1 30 ? -1.065 6.098 22.328 1 79.62 30 ASN B N 1
ATOM 1590 C CA . ASN B 1 30 ? 0.128 5.297 22.078 1 79.62 30 ASN B CA 1
ATOM 1591 C C . ASN B 1 30 ? -0.021 4.449 20.828 1 79.62 30 ASN B C 1
ATOM 1593 O O . ASN B 1 30 ? 0.808 3.578 20.547 1 79.62 30 ASN B O 1
ATOM 1597 N N . SER B 1 31 ? -0.973 4.66 20.125 1 94.62 31 SER B N 1
ATOM 1598 C CA . SER B 1 31 ? -1.078 3.92 18.875 1 94.62 31 SER B CA 1
ATOM 1599 C C . SER B 1 31 ? -0.511 4.723 17.719 1 94.62 31 SER B C 1
ATOM 1601 O O . SER B 1 31 ? -1.2 5.57 17.141 1 94.62 31 SER B O 1
ATOM 1603 N N . GLU B 1 32 ? 0.634 4.328 17.328 1 96.56 32 GLU B N 1
ATOM 1604 C CA . GLU B 1 32 ? 1.329 5.07 16.281 1 96.56 32 GLU B CA 1
ATOM 1605 C C . GLU B 1 32 ? 0.793 4.711 14.906 1 96.56 32 GLU B C 1
ATOM 1607 O O . GLU B 1 32 ? 0.526 3.539 14.625 1 96.56 32 GLU B O 1
ATOM 1612 N N . VAL B 1 33 ? 0.646 5.68 14.141 1 96.81 33 VAL B N 1
ATOM 1613 C CA . VAL B 1 33 ? 0.252 5.457 12.75 1 96.81 33 VAL B CA 1
ATOM 1614 C C . VAL B 1 33 ? 1.449 4.949 11.953 1 96.81 33 VAL B C 1
ATOM 1616 O O . VAL B 1 33 ? 2.482 5.621 11.875 1 96.81 33 VAL B O 1
ATOM 1619 N N . VAL B 1 34 ? 1.309 3.811 11.43 1 94.38 34 VAL B N 1
ATOM 1620 C CA . VAL B 1 34 ? 2.24 3.244 10.461 1 94.38 34 VAL B CA 1
ATOM 1621 C C . VAL B 1 34 ? 1.518 2.988 9.141 1 94.38 34 VAL B C 1
ATOM 1623 O O . VAL B 1 34 ? 0.318 2.699 9.125 1 94.38 34 VAL B O 1
ATOM 1626 N N . ASN B 1 35 ? 2.268 3.146 8.078 1 93.38 35 ASN B N 1
ATOM 1627 C CA . ASN B 1 35 ? 1.622 2.992 6.781 1 93.38 35 ASN B CA 1
ATOM 1628 C C . ASN B 1 35 ? 0.917 1.644 6.664 1 93.38 35 ASN B C 1
ATOM 1630 O O . ASN B 1 35 ? 1.494 0.605 6.992 1 93.38 35 ASN B O 1
ATOM 1634 N N . CYS B 1 36 ? -0.362 1.661 6.227 1 92.31 36 CYS B N 1
ATOM 1635 C CA . CYS B 1 36 ? -1.233 0.52 5.969 1 92.31 36 CYS B CA 1
ATOM 1636 C C . CYS B 1 36 ? -1.878 0.025 7.258 1 92.31 36 CYS B C 1
ATOM 1638 O O . CYS B 1 36 ? -2.596 -0.977 7.254 1 92.31 36 CYS B O 1
ATOM 1640 N N . SER B 1 37 ? -1.584 0.688 8.375 1 93.44 37 SER B N 1
ATOM 1641 C CA . SER B 1 37 ? -2.281 0.299 9.602 1 93.44 37 SER B CA 1
ATOM 1642 C C . SER B 1 37 ? -3.762 0.654 9.531 1 93.44 37 SER B C 1
ATOM 1644 O O . SER B 1 37 ? -4.176 1.445 8.68 1 93.44 37 SER B O 1
ATOM 1646 N N . ASP B 1 38 ? -4.555 0.057 10.383 1 93.56 38 ASP B N 1
ATOM 1647 C CA . ASP B 1 38 ? -5.996 0.292 10.438 1 93.56 38 ASP B CA 1
ATOM 1648 C C . ASP B 1 38 ? -6.391 0.975 11.75 1 93.56 38 ASP B C 1
ATOM 1650 O O . ASP B 1 38 ? -5.93 0.583 12.82 1 93.56 38 ASP B O 1
ATOM 1654 N N . PHE B 1 39 ? -7.176 1.972 11.641 1 96.06 39 PHE B N 1
ATOM 1655 C CA . PHE B 1 39 ? -7.789 2.602 12.805 1 96.06 39 PHE B CA 1
ATOM 1656 C C . PHE B 1 39 ? -9.305 2.631 12.664 1 96.06 39 PHE B C 1
ATOM 1658 O O . PHE B 1 39 ? -9.836 2.896 11.586 1 96.06 39 PHE B O 1
ATOM 1665 N N . LYS B 1 40 ? -10.008 2.393 13.758 1 94.94 40 LYS B N 1
ATOM 1666 C CA . LYS B 1 40 ? -11.453 2.559 13.812 1 94.94 40 LYS B CA 1
ATOM 1667 C C . LYS B 1 40 ? -11.828 4.02 14.055 1 94.94 40 LYS B C 1
ATOM 1669 O O . LYS B 1 40 ? -11.094 4.75 14.719 1 94.94 40 LYS B O 1
ATOM 1674 N N . PRO B 1 41 ? -12.992 4.398 13.539 1 96.62 41 PRO B N 1
ATOM 1675 C CA . PRO B 1 41 ? -13.445 5.762 13.805 1 96.62 41 PRO B CA 1
ATOM 1676 C C . PRO B 1 41 ? -13.469 6.102 15.297 1 96.62 41 PRO B C 1
ATOM 1678 O O . PRO B 1 41 ? -13.125 7.219 15.68 1 96.62 41 PRO B O 1
ATOM 1681 N N . SER B 1 42 ? -13.805 5.152 16.125 1 95.25 42 SER B N 1
ATOM 1682 C CA . SER B 1 42 ? -13.891 5.387 17.562 1 95.25 42 SER B CA 1
ATOM 1683 C C . SER B 1 42 ? -12.523 5.691 18.156 1 95.25 42 SER B C 1
ATOM 1685 O O . SER B 1 42 ? -12.422 6.285 19.219 1 95.25 42 SER B O 1
ATOM 1687 N N . GLN B 1 43 ? -11.469 5.277 17.453 1 96.19 43 GLN B N 1
ATOM 1688 C CA . GLN B 1 43 ? -10.109 5.434 17.953 1 96.19 43 GLN B CA 1
ATOM 1689 C C . GLN B 1 43 ? -9.523 6.785 17.562 1 96.19 43 GLN B C 1
ATOM 1691 O O . GLN B 1 43 ? -8.477 7.191 18.078 1 96.19 43 GLN B O 1
ATOM 1696 N N . ILE B 1 44 ? -10.211 7.465 16.625 1 97.69 44 ILE B N 1
ATOM 1697 C CA . ILE B 1 44 ? -9.586 8.656 16.062 1 97.69 44 ILE B CA 1
ATOM 1698 C C . ILE B 1 44 ? -10.523 9.852 16.219 1 97.69 44 ILE B C 1
ATOM 1700 O O . ILE B 1 44 ? -10.578 10.727 15.352 1 97.69 44 ILE B O 1
ATOM 1704 N N . THR B 1 45 ? -11.312 9.945 17.297 1 96.81 45 THR B N 1
ATOM 1705 C CA . THR B 1 45 ? -12.32 10.977 17.531 1 96.81 45 THR B CA 1
ATOM 1706 C C . THR B 1 45 ? -11.656 12.297 17.906 1 96.81 45 THR B C 1
ATOM 1708 O O . THR B 1 45 ? -12.242 13.367 17.703 1 96.81 45 THR B O 1
ATOM 1711 N N . LYS B 1 46 ? -10.5 12.258 18.469 1 96.88 46 LYS B N 1
ATOM 1712 C CA . LYS B 1 46 ? -9.75 13.453 18.844 1 96.88 46 LYS B CA 1
ATOM 1713 C C . LYS B 1 46 ? -8.477 13.578 18.016 1 96.88 46 LYS B C 1
ATOM 1715 O O . LYS B 1 46 ? -7.949 12.586 17.516 1 96.88 46 LYS B O 1
ATOM 1720 N N . GLN B 1 47 ? -8.016 14.75 17.891 1 97.19 47 GLN B N 1
ATOM 1721 C CA . GLN B 1 47 ? -6.789 14.977 17.141 1 97.19 47 GLN B CA 1
ATOM 1722 C C . GLN B 1 47 ? -5.621 14.203 17.734 1 97.19 47 GLN B C 1
ATOM 1724 O O . GLN B 1 47 ? -5.52 14.062 18.969 1 97.19 47 GLN B O 1
ATOM 1729 N N . PRO B 1 48 ? -4.766 13.734 16.969 1 98.44 48 PRO B N 1
ATOM 1730 C CA . PRO B 1 48 ? -3.607 12.984 17.453 1 98.44 48 PRO B CA 1
ATOM 1731 C C . PRO B 1 48 ? -2.482 13.883 17.953 1 98.44 48 PRO B C 1
ATOM 1733 O O . PRO B 1 48 ? -2.486 15.086 17.688 1 98.44 48 PRO B O 1
ATOM 1736 N N . ARG B 1 49 ? -1.639 13.25 18.672 1 97.88 49 ARG B N 1
ATOM 1737 C CA . ARG B 1 49 ? -0.338 13.875 18.891 1 97.88 49 ARG B CA 1
ATOM 1738 C C . ARG B 1 49 ? 0.518 13.789 17.625 1 97.88 49 ARG B C 1
ATOM 1740 O O . ARG B 1 49 ? 0.588 12.742 16.984 1 97.88 49 ARG B O 1
ATOM 1747 N N . VAL B 1 50 ? 1.101 14.883 17.266 1 98.31 50 VAL B N 1
ATOM 1748 C CA . VAL B 1 50 ? 1.975 14.953 16.094 1 98.31 50 VAL B CA 1
ATOM 1749 C C . VAL B 1 50 ? 3.34 15.5 16.5 1 98.31 50 VAL B C 1
ATOM 1751 O O . VAL B 1 50 ? 3.434 16.578 17.094 1 98.31 50 VAL B O 1
ATOM 1754 N N . ASP B 1 51 ? 4.328 14.789 16.203 1 97.88 51 ASP B N 1
ATOM 1755 C CA . ASP B 1 51 ? 5.703 15.234 16.406 1 97.88 51 ASP B CA 1
ATOM 1756 C C . ASP B 1 51 ? 6.426 15.422 15.078 1 97.88 51 ASP B C 1
ATOM 1758 O O . ASP B 1 51 ? 6.426 14.523 14.234 1 97.88 51 ASP B O 1
ATOM 1762 N N . VAL B 1 52 ? 7.016 16.547 15 1 98.56 52 VAL B N 1
ATOM 1763 C CA . VAL B 1 52 ? 7.73 16.906 13.781 1 98.56 52 VAL B CA 1
ATOM 1764 C C . VAL B 1 52 ? 9.227 17 14.07 1 98.56 52 VAL B C 1
ATOM 1766 O O . VAL B 1 52 ? 9.641 17.656 15.031 1 98.56 52 VAL B O 1
ATOM 1769 N N . GLY B 1 53 ? 9.953 16.375 13.242 1 98.25 53 GLY B N 1
ATOM 1770 C CA . GLY B 1 53 ? 11.398 16.453 13.383 1 98.25 53 GLY B CA 1
ATOM 1771 C C . GLY B 1 53 ? 11.961 17.797 12.938 1 98.25 53 GLY B C 1
ATOM 1772 O O . GLY B 1 53 ? 11.312 18.828 13.078 1 98.25 53 GLY B O 1
ATOM 1773 N N . GLY B 1 54 ? 13.234 17.734 12.367 1 96.25 54 GLY B N 1
ATOM 1774 C CA . GLY B 1 54 ? 13.953 18.938 11.984 1 96.25 54 GLY B CA 1
ATOM 1775 C C . GLY B 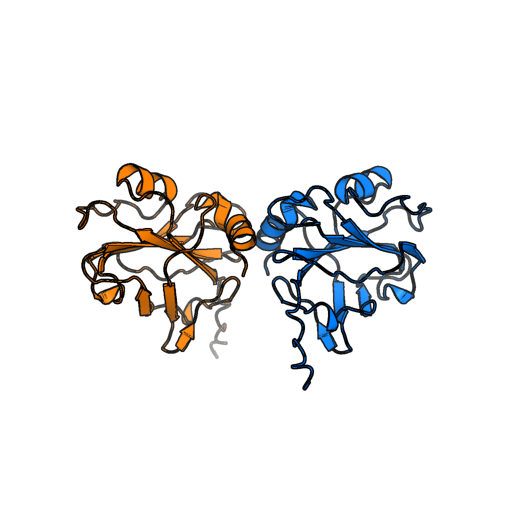1 54 ? 15.133 19.25 12.898 1 96.25 54 GLY B C 1
ATOM 1776 O O . GLY B 1 54 ? 15.344 18.562 13.898 1 96.25 54 GLY B O 1
ATOM 1777 N N . ASP B 1 55 ? 15.82 20.281 12.461 1 93.75 55 ASP B N 1
ATOM 1778 C CA . ASP B 1 55 ? 17.094 20.531 13.133 1 93.75 55 ASP B CA 1
ATOM 1779 C C . ASP B 1 55 ? 17.016 21.766 14.031 1 93.75 55 ASP B C 1
ATOM 1781 O O . ASP B 1 55 ? 17.891 21.984 14.859 1 93.75 55 ASP B O 1
ATOM 1785 N N . ASP B 1 56 ? 15.992 22.594 13.812 1 93.25 56 ASP B N 1
ATOM 1786 C CA . ASP B 1 56 ? 15.883 23.812 14.602 1 93.25 56 ASP B CA 1
ATOM 1787 C C . ASP B 1 56 ? 14.43 24.266 14.711 1 93.25 56 ASP B C 1
ATOM 1789 O O . ASP B 1 56 ? 13.547 23.688 14.094 1 93.25 56 ASP B O 1
ATOM 1793 N N . PHE B 1 57 ? 14.289 25.328 15.539 1 94.25 57 PHE B N 1
ATOM 1794 C CA . PHE B 1 57 ? 12.961 25.859 15.789 1 94.25 57 PHE B CA 1
ATOM 1795 C C . PHE B 1 57 ? 12.656 27.031 14.859 1 94.25 57 PHE B C 1
ATOM 1797 O O . PHE B 1 57 ? 11.609 27.656 14.969 1 94.25 57 PHE B O 1
ATOM 1804 N N . ARG B 1 58 ? 13.477 27.328 13.969 1 94.75 58 ARG B N 1
ATOM 1805 C CA . ARG B 1 58 ? 13.289 28.484 13.102 1 94.75 58 ARG B CA 1
ATOM 1806 C C . ARG B 1 58 ? 12.648 28.078 11.773 1 94.75 58 ARG B C 1
ATOM 1808 O O . ARG B 1 58 ? 12.164 28.922 11.023 1 94.75 58 ARG B O 1
ATOM 1815 N N . THR B 1 59 ? 12.789 26.766 11.523 1 97.19 59 THR B N 1
ATOM 1816 C CA . THR B 1 59 ? 12.141 26.219 10.336 1 97.19 59 THR B CA 1
ATOM 1817 C C . THR B 1 59 ? 10.703 25.797 10.648 1 97.19 59 THR B C 1
ATOM 1819 O O . THR B 1 59 ? 10.453 25.141 11.656 1 97.19 59 THR B O 1
ATOM 1822 N N . PHE B 1 60 ? 9.797 26.219 9.812 1 98.5 60 PHE B N 1
ATOM 1823 C CA . PHE B 1 60 ? 8.391 25.953 10.062 1 98.5 60 PHE B CA 1
ATOM 1824 C C . PHE B 1 60 ? 7.855 24.922 9.062 1 98.5 60 PHE B C 1
ATOM 1826 O O . PHE B 1 60 ? 8.383 24.797 7.957 1 98.5 60 PHE B O 1
ATOM 1833 N N . TYR B 1 61 ? 6.766 24.266 9.484 1 98.62 61 TYR B N 1
ATOM 1834 C CA . TYR B 1 61 ? 6.18 23.203 8.688 1 98.62 61 TYR B CA 1
ATOM 1835 C C . TYR B 1 61 ? 4.664 23.344 8.617 1 98.62 61 TYR B C 1
ATOM 1837 O O . TYR B 1 61 ? 4.047 23.938 9.5 1 98.62 61 TYR B O 1
ATOM 1845 N N . THR B 1 62 ? 4.098 22.797 7.602 1 98.69 62 THR B N 1
ATOM 1846 C CA . THR B 1 62 ? 2.658 22.703 7.379 1 98.69 62 THR B CA 1
ATOM 1847 C C . THR B 1 62 ? 2.213 21.25 7.375 1 98.69 62 THR B C 1
ATOM 1849 O O . THR B 1 62 ? 2.803 20.406 6.68 1 98.69 62 THR B O 1
ATOM 1852 N N . LEU B 1 63 ? 1.259 20.922 8.148 1 98.88 63 LEU B N 1
ATOM 1853 C CA . LEU B 1 63 ? 0.653 19.594 8.211 1 98.88 63 LEU B CA 1
ATOM 1854 C C . LEU B 1 63 ? -0.727 19.594 7.559 1 98.88 63 LEU B C 1
ATOM 1856 O O . LEU B 1 63 ? -1.571 20.438 7.895 1 98.88 63 LEU B O 1
ATOM 1860 N N . ILE B 1 64 ? -0.945 18.703 6.648 1 98.88 64 ILE B N 1
ATOM 1861 C CA . ILE B 1 64 ? -2.229 18.531 5.98 1 98.88 64 ILE B CA 1
ATOM 1862 C C . ILE B 1 64 ? -2.738 17.109 6.199 1 98.88 64 ILE B C 1
ATOM 1864 O O . ILE B 1 64 ? -1.994 16.141 6.02 1 98.88 64 ILE B O 1
ATOM 1868 N N . MET B 1 65 ? -3.916 16.906 6.621 1 98.94 65 MET B N 1
ATOM 1869 C CA . MET B 1 65 ? -4.578 15.617 6.758 1 98.94 65 MET B CA 1
ATOM 1870 C C . MET B 1 65 ? -5.785 15.523 5.836 1 98.94 65 MET B C 1
ATOM 1872 O O . MET B 1 65 ? -6.73 16.297 5.961 1 98.94 65 MET B O 1
ATOM 1876 N N . VAL B 1 66 ? -5.828 14.539 4.941 1 98.94 66 VAL B N 1
ATOM 1877 C CA . VAL B 1 66 ? -6.887 14.508 3.939 1 98.94 66 VAL B CA 1
ATOM 1878 C C . VAL B 1 66 ? -7.375 13.07 3.744 1 98.94 66 VAL B C 1
ATOM 1880 O O . VAL B 1 66 ? -6.691 12.117 4.125 1 98.94 66 VAL B O 1
ATOM 1883 N N . ASP B 1 67 ? -8.516 12.977 3.219 1 98.81 67 ASP B N 1
ATOM 1884 C CA . ASP B 1 67 ? -9.148 11.742 2.748 1 98.81 67 ASP B CA 1
ATOM 1885 C C . ASP B 1 67 ? -9.391 11.789 1.24 1 98.81 67 ASP B C 1
ATOM 1887 O O . ASP B 1 67 ? -10.336 12.43 0.777 1 98.81 67 ASP B O 1
ATOM 1891 N N . PRO B 1 68 ? -8.586 11.141 0.47 1 98.19 68 PRO B N 1
ATOM 1892 C CA . PRO B 1 68 ? -8.766 11.18 -0.983 1 98.19 68 PRO B CA 1
ATOM 1893 C C . PRO B 1 68 ? -9.859 10.234 -1.468 1 98.19 68 PRO B C 1
ATOM 1895 O O . PRO B 1 68 ? -10.188 10.219 -2.656 1 98.19 68 PRO B O 1
ATOM 1898 N N . ASP B 1 69 ? -10.508 9.531 -0.607 1 97.5 69 ASP B N 1
ATOM 1899 C CA . ASP B 1 69 ? -11.453 8.484 -0.98 1 97.5 69 ASP B CA 1
ATOM 1900 C C . ASP B 1 69 ? -12.891 8.891 -0.64 1 97.5 69 ASP B C 1
ATOM 1902 O O . ASP B 1 69 ? -13.82 8.117 -0.832 1 97.5 69 ASP B O 1
ATOM 1906 N N . ALA B 1 70 ? -13.062 10.047 -0.178 1 97.94 70 ALA B N 1
ATOM 1907 C CA . ALA B 1 70 ? -14.375 10.516 0.247 1 97.94 70 ALA B CA 1
ATOM 1908 C C . ALA B 1 70 ? -15.273 10.789 -0.956 1 97.94 70 ALA B C 1
ATOM 1910 O O . ALA B 1 70 ? -14.828 11.359 -1.954 1 97.94 70 ALA B O 1
ATOM 1911 N N . PRO B 1 71 ? -16.703 10.484 -0.909 1 97.69 71 PRO B N 1
ATOM 1912 C CA . PRO B 1 71 ? -17.344 9.828 0.237 1 97.69 71 PRO B CA 1
ATOM 1913 C C . PRO B 1 71 ? -17.109 8.312 0.252 1 97.69 71 PRO B C 1
ATOM 1915 O O . PRO B 1 71 ? -17.375 7.656 1.263 1 97.69 71 PRO B O 1
ATOM 1918 N N . SER B 1 72 ? -16.609 7.801 -0.952 1 95.88 72 SER B N 1
ATOM 1919 C CA . SER B 1 72 ? -16.234 6.395 -1.052 1 95.88 72 SER B CA 1
ATOM 1920 C C . SER B 1 72 ? -15.109 6.191 -2.064 1 95.88 72 SER B C 1
ATOM 1922 O O . SER B 1 72 ? -15 6.938 -3.039 1 95.88 72 SER B O 1
ATOM 1924 N N . PRO B 1 73 ? -14.305 5.25 -1.856 1 94.06 73 PRO B N 1
ATOM 1925 C CA . PRO B 1 73 ? -13.195 5.02 -2.781 1 94.06 73 PRO B CA 1
ATOM 1926 C C . PRO B 1 73 ? -13.664 4.734 -4.207 1 94.06 73 PRO B C 1
ATOM 1928 O O . PRO B 1 73 ? -12.969 5.07 -5.168 1 94.06 73 PRO B O 1
ATOM 1931 N N . THR B 1 74 ? -14.805 4.137 -4.363 1 91.12 74 THR B N 1
ATOM 1932 C CA . THR B 1 74 ? -15.305 3.785 -5.688 1 91.12 74 THR B CA 1
ATOM 1933 C C . THR B 1 74 ? -15.977 4.988 -6.348 1 91.12 74 THR B C 1
ATOM 1935 O O . THR B 1 74 ? -16.219 4.984 -7.555 1 91.12 74 THR B O 1
ATOM 1938 N N . ASN B 1 75 ? -16.391 5.965 -5.641 1 95.31 75 ASN B N 1
ATOM 1939 C CA . ASN B 1 75 ? -16.969 7.215 -6.121 1 95.31 75 ASN B CA 1
ATOM 1940 C C . ASN B 1 75 ? -16.469 8.406 -5.316 1 95.31 75 ASN B C 1
ATOM 1942 O O . ASN B 1 75 ? -17.234 9.047 -4.602 1 95.31 75 ASN B O 1
ATOM 1946 N N . PRO B 1 76 ? -15.227 8.766 -5.465 1 96.56 76 PRO B N 1
ATOM 1947 C CA . PRO B 1 76 ? -14.625 9.789 -4.609 1 96.56 76 PRO B CA 1
ATOM 1948 C C . PRO B 1 76 ? -14.906 11.203 -5.102 1 96.56 76 PRO B C 1
ATOM 1950 O O . PRO B 1 76 ? -13.977 11.992 -5.309 1 96.56 76 PRO B O 1
ATOM 1953 N N . ASN B 1 77 ? -16.078 11.625 -5.109 1 97.94 77 ASN B N 1
ATOM 1954 C CA . ASN B 1 77 ? -16.453 12.914 -5.68 1 97.94 77 ASN B CA 1
ATOM 1955 C C . ASN B 1 77 ? -16.281 14.047 -4.672 1 97.94 77 ASN B C 1
ATOM 1957 O O . ASN B 1 77 ? -16.469 15.219 -5.008 1 97.94 77 ASN B O 1
ATOM 1961 N N . MET B 1 78 ? -15.875 13.812 -3.504 1 98.12 78 MET B N 1
ATOM 1962 C CA . MET B 1 78 ? -15.555 14.828 -2.508 1 98.12 78 MET B CA 1
ATOM 1963 C C . MET B 1 78 ? -14.055 14.867 -2.232 1 98.12 78 MET B C 1
ATOM 1965 O O . MET B 1 78 ? -13.602 15.555 -1.316 1 98.12 78 MET B O 1
ATOM 1969 N N . ARG B 1 79 ? -13.297 14.109 -3.051 1 97.94 79 ARG B N 1
ATOM 1970 C CA . ARG B 1 79 ? -11.859 14.008 -2.824 1 97.94 79 ARG B CA 1
ATOM 1971 C C . ARG B 1 79 ? -11.164 15.336 -3.119 1 97.94 79 ARG B C 1
ATOM 1973 O O . ARG B 1 79 ? -11.578 16.078 -4.012 1 97.94 79 ARG B O 1
ATOM 1980 N N . GLU B 1 80 ? -10.219 15.68 -2.51 1 98.56 80 GLU B N 1
ATOM 1981 C CA . GLU B 1 80 ? -9.945 15.156 -1.173 1 98.56 80 GLU B CA 1
ATOM 1982 C C . GLU B 1 80 ? -10.812 15.852 -0.125 1 98.56 80 GLU B C 1
ATOM 1984 O O . GLU B 1 80 ? -11.086 17.047 -0.23 1 98.56 80 GLU B O 1
ATOM 1989 N N . TYR B 1 81 ? -11.148 15.219 0.851 1 98.88 81 TYR B N 1
ATOM 1990 C CA . TYR B 1 81 ? -11.797 15.859 1.99 1 98.88 81 TYR B CA 1
ATOM 1991 C C . TYR B 1 81 ? -10.766 16.297 3.027 1 98.88 81 TYR B C 1
ATOM 1993 O O . TYR B 1 81 ? -9.977 15.477 3.504 1 98.88 81 TYR B O 1
ATOM 2001 N N . LEU B 1 82 ? -10.703 17.531 3.398 1 98.88 82 LEU B N 1
ATOM 2002 C CA . LEU B 1 82 ? -9.719 18.109 4.312 1 98.88 82 LEU B CA 1
ATOM 2003 C C . LEU B 1 82 ? -10.141 17.891 5.762 1 98.88 82 LEU B C 1
ATOM 2005 O O . LEU B 1 82 ? -11.125 18.469 6.215 1 98.88 82 LEU B O 1
ATOM 2009 N N . HIS B 1 83 ? -9.398 17.203 6.496 1 98.94 83 HIS B N 1
ATOM 2010 C CA . HIS B 1 83 ? -9.758 16.891 7.879 1 98.94 83 HIS B CA 1
ATOM 2011 C C . HIS B 1 83 ? -9.023 17.797 8.852 1 98.94 83 HIS B C 1
ATOM 2013 O O . HIS B 1 83 ? -9.531 18.078 9.945 1 98.94 83 HIS B O 1
ATOM 2019 N N . TRP B 1 84 ? -7.848 18.266 8.5 1 98.94 84 TRP B N 1
ATOM 2020 C CA . TRP B 1 84 ? -7.027 19.016 9.438 1 98.94 84 TRP B CA 1
ATOM 2021 C C . TRP B 1 84 ? -5.938 19.797 8.711 1 98.94 84 TRP B C 1
ATOM 2023 O O . TRP B 1 84 ? -5.355 19.312 7.742 1 98.94 84 TRP B O 1
ATOM 2033 N N . LEU B 1 85 ? -5.727 21.016 9.094 1 98.81 85 LEU B N 1
ATOM 2034 C CA . LEU B 1 85 ? -4.684 21.859 8.531 1 98.81 85 LEU B CA 1
ATOM 2035 C C . LEU B 1 85 ? -4.02 22.703 9.609 1 98.81 85 LEU B C 1
ATOM 2037 O O . LEU B 1 85 ? -4.676 23.531 10.242 1 98.81 85 LEU B O 1
ATOM 2041 N N . VAL B 1 86 ? -2.779 22.484 9.844 1 98.81 86 VAL B N 1
ATOM 2042 C CA . VAL B 1 86 ? -1.99 23.219 10.812 1 98.81 86 VAL B CA 1
ATOM 2043 C C . VAL B 1 86 ? -0.745 23.797 10.141 1 98.81 86 VAL B C 1
ATOM 2045 O O . VAL B 1 86 ? -0.029 23.078 9.438 1 98.81 86 VAL B O 1
ATOM 2048 N N . ILE B 1 87 ? -0.457 25.062 10.336 1 98.69 87 ILE B N 1
ATOM 2049 C CA . ILE B 1 87 ? 0.704 25.688 9.719 1 98.69 87 ILE B CA 1
ATOM 2050 C C . ILE B 1 87 ? 1.6 26.281 10.805 1 98.69 87 ILE B C 1
ATOM 2052 O O . ILE B 1 87 ? 1.239 26.297 11.984 1 98.69 87 ILE B O 1
ATOM 2056 N N . ASN B 1 88 ? 2.801 26.656 10.406 1 98.69 88 ASN B N 1
ATOM 2057 C CA . ASN B 1 88 ? 3.762 27.328 11.266 1 98.69 88 ASN B CA 1
ATOM 2058 C C . ASN B 1 88 ? 4.137 26.484 12.469 1 98.69 88 ASN B C 1
ATOM 2060 O O . ASN B 1 88 ? 4.234 27 13.586 1 98.69 88 ASN B O 1
ATOM 2064 N N . ILE B 1 89 ? 4.242 25.266 12.234 1 98.75 89 ILE B N 1
ATOM 2065 C CA . ILE B 1 89 ? 4.75 24.375 13.258 1 98.75 89 ILE B CA 1
ATOM 2066 C C . ILE B 1 89 ? 6.27 24.469 13.336 1 98.75 89 ILE B C 1
ATOM 2068 O O . ILE B 1 89 ? 6.977 24.094 12.398 1 98.75 89 ILE B O 1
ATOM 2072 N N . PRO B 1 90 ? 6.809 24.938 14.43 1 98.5 90 PRO B N 1
ATOM 2073 C CA . PRO B 1 90 ? 8.273 24.969 14.508 1 98.5 90 PRO B CA 1
ATOM 2074 C C . PRO B 1 90 ? 8.883 23.562 14.508 1 98.5 90 PRO B C 1
ATOM 2076 O O . PRO B 1 90 ? 8.32 22.641 15.109 1 98.5 90 PRO B O 1
ATOM 2079 N N . GLY B 1 91 ? 10.031 23.391 13.82 1 98.19 91 GLY B N 1
ATOM 2080 C CA . GLY B 1 91 ? 10.75 22.125 13.852 1 98.19 91 GLY B CA 1
ATOM 2081 C C . GLY B 1 91 ? 11.055 21.656 15.266 1 98.19 91 GLY B C 1
ATOM 2082 O O . GLY B 1 91 ? 11.148 22.453 16.188 1 98.19 91 GLY B O 1
ATOM 2083 N N . THR B 1 92 ? 11.117 20.312 15.391 1 98.31 92 THR B N 1
ATOM 2084 C CA . THR B 1 92 ? 11.477 19.641 16.625 1 98.31 92 THR B CA 1
ATOM 2085 C C . THR B 1 92 ? 10.367 19.766 17.656 1 98.31 92 THR B C 1
ATOM 2087 O O . THR B 1 92 ? 10.594 19.547 18.859 1 98.31 92 THR B O 1
ATOM 2090 N N . THR B 1 93 ? 9.211 20.234 17.266 1 98.25 93 THR B N 1
ATOM 2091 C CA . THR B 1 93 ? 8.047 20.297 18.156 1 98.25 93 THR B CA 1
ATOM 2092 C C . THR B 1 93 ? 6.898 19.469 17.594 1 98.25 93 THR B C 1
ATOM 2094 O O . THR B 1 93 ? 7.109 18.344 17.125 1 98.25 93 THR B O 1
ATOM 2097 N N . GLY B 1 94 ? 5.723 20.078 17.688 1 98.06 94 GLY B N 1
ATOM 2098 C CA . GLY B 1 94 ? 4.539 19.359 17.25 1 98.06 94 GLY B CA 1
ATOM 2099 C C . GLY B 1 94 ? 3.422 20.266 16.781 1 98.06 94 GLY B C 1
ATOM 2100 O O . GLY B 1 94 ? 3.557 21.5 16.812 1 98.06 94 GLY B O 1
ATOM 2101 N N . ALA B 1 95 ? 2.363 19.656 16.375 1 98.38 95 ALA B N 1
ATOM 2102 C CA . ALA B 1 95 ? 1.247 20.391 15.805 1 98.38 95 ALA B CA 1
ATOM 2103 C C . ALA B 1 95 ? 0.664 21.375 16.812 1 98.38 95 ALA B C 1
ATOM 2105 O O . ALA B 1 95 ? 0.16 22.438 16.438 1 98.38 95 ALA B O 1
ATOM 2106 N N . SER B 1 96 ? 0.752 21.047 18.094 1 97.94 96 SER B N 1
ATOM 2107 C CA . SER B 1 96 ? 0.185 21.906 19.141 1 97.94 96 SER B CA 1
ATOM 2108 C C . SER B 1 96 ? 0.917 23.234 19.203 1 97.94 96 SER B C 1
ATOM 2110 O O . SER B 1 96 ? 0.423 24.188 19.828 1 97.94 96 SER B O 1
ATOM 2112 N N . PHE B 1 97 ? 2.057 23.391 18.672 1 98.25 97 PHE B N 1
ATOM 2113 C CA . PHE B 1 97 ? 2.842 24.609 18.703 1 98.25 97 PHE B CA 1
ATOM 2114 C C . PHE B 1 97 ? 2.605 25.438 17.453 1 98.25 97 PHE B C 1
ATOM 2116 O O . PHE B 1 97 ? 3.146 26.547 17.312 1 98.25 97 PHE B O 1
ATOM 2123 N N . GLY B 1 98 ? 1.854 24.906 16.484 1 98.56 98 GLY B N 1
ATOM 2124 C CA . GLY B 1 98 ? 1.558 25.625 15.25 1 98.56 98 GLY B CA 1
ATOM 2125 C C . GLY B 1 98 ? 0.261 26.406 15.305 1 98.56 98 GLY B C 1
ATOM 2126 O O . GLY B 1 98 ? -0.216 26.75 16.391 1 98.56 98 GLY B O 1
ATOM 2127 N N . GLN B 1 99 ? -0.209 26.828 14.164 1 98.31 99 GLN B N 1
ATOM 2128 C CA . GLN B 1 99 ? -1.473 27.531 13.984 1 98.31 99 GLN B CA 1
ATOM 2129 C C . GLN B 1 99 ? -2.49 26.672 13.25 1 98.31 99 GLN B C 1
ATOM 2131 O O . GLN B 1 99 ? -2.295 26.328 12.078 1 98.31 99 GLN B O 1
ATOM 2136 N N . GLU B 1 100 ? -3.508 26.328 13.922 1 98.25 100 GLU B N 1
ATOM 2137 C CA . GLU B 1 100 ? -4.574 25.531 13.328 1 98.25 100 GLU B CA 1
ATOM 2138 C C . GLU B 1 100 ? -5.457 26.375 12.414 1 98.25 100 GLU B C 1
ATOM 2140 O O . GLU B 1 100 ? -6.145 27.297 12.875 1 98.25 100 GLU B O 1
ATOM 2145 N N . ILE B 1 101 ? -5.469 26.094 11.164 1 98 101 ILE B N 1
ATOM 2146 C CA . ILE B 1 101 ? -6.219 26.844 10.156 1 98 101 ILE B CA 1
ATOM 2147 C C . ILE B 1 101 ? -7.562 26.172 9.906 1 98 101 ILE B C 1
ATOM 2149 O O . ILE B 1 101 ? -8.586 26.844 9.75 1 98 101 ILE B O 1
ATOM 2153 N N . MET B 1 102 ? -7.59 24.891 9.758 1 98.5 102 MET B N 1
ATOM 2154 C CA . MET B 1 102 ? -8.781 24.047 9.727 1 98.5 102 MET B CA 1
ATOM 2155 C C . MET B 1 102 ? -8.789 23.062 10.898 1 98.5 102 MET B C 1
ATOM 2157 O O . MET B 1 102 ? -7.867 22.266 11.055 1 98.5 102 MET B O 1
ATOM 2161 N N . LYS B 1 103 ? -9.789 23.141 11.742 1 98.25 103 LYS B N 1
ATOM 2162 C CA . LYS B 1 103 ? -9.867 22.312 12.938 1 98.25 103 LYS B CA 1
ATOM 2163 C C . LYS B 1 103 ? -10 20.844 12.57 1 98.25 103 LYS B C 1
ATOM 2165 O O . LYS B 1 103 ? -10.602 20.5 11.547 1 98.25 103 LYS B O 1
ATOM 2170 N N . TYR B 1 104 ? -9.492 20.016 13.445 1 98.75 104 TYR B N 1
ATOM 2171 C CA . TYR B 1 104 ? -9.555 18.562 13.266 1 98.75 104 TYR B CA 1
ATOM 2172 C C . TYR B 1 104 ? -11 18.094 13.172 1 98.75 104 TYR B C 1
ATOM 2174 O O . TYR B 1 104 ? -11.82 18.391 14.047 1 98.75 104 TYR B O 1
ATOM 2182 N N . GLU B 1 105 ? -11.328 17.469 12.125 1 98.62 105 GLU B N 1
ATOM 2183 C CA . GLU B 1 105 ? -12.586 16.734 11.977 1 98.62 105 GLU B CA 1
ATOM 2184 C C . GLU B 1 105 ? -12.336 15.234 11.844 1 98.62 105 GLU B C 1
ATOM 2186 O O . GLU B 1 105 ? -11.633 14.789 10.93 1 98.62 105 GLU B O 1
ATOM 2191 N N . SER B 1 106 ? -12.852 14.469 12.734 1 98.25 106 SER B N 1
ATOM 2192 C CA . SER B 1 106 ? -12.602 13.031 12.773 1 98.25 106 SER B CA 1
ATOM 2193 C C . SER B 1 106 ? -13.141 12.344 11.523 1 98.25 106 SER B C 1
ATOM 2195 O O . SER B 1 106 ? -14.273 12.617 11.102 1 98.25 106 SER B O 1
ATOM 2197 N N . PRO B 1 107 ? -12.367 11.492 10.914 1 98.12 107 PRO B N 1
ATOM 2198 C CA . PRO B 1 107 ? -12.883 10.703 9.789 1 98.12 107 PRO B CA 1
ATOM 2199 C C . PRO B 1 107 ? -14.008 9.758 10.203 1 98.12 107 PRO B C 1
ATOM 2201 O O . PRO B 1 107 ? -13.906 9.078 11.227 1 98.12 107 PRO B O 1
ATOM 2204 N N . GLU B 1 108 ? -15.023 9.766 9.453 1 97.12 108 GLU B N 1
ATOM 2205 C CA . GLU B 1 108 ? -16.156 8.867 9.664 1 97.12 108 GLU B CA 1
ATOM 2206 C C . GLU B 1 108 ? -16.672 8.297 8.352 1 97.12 108 GLU B C 1
ATOM 2208 O O . GLU B 1 108 ? -17.812 8.539 7.961 1 97.12 108 GLU B O 1
ATOM 2213 N N . PRO B 1 109 ? -15.859 7.508 7.68 1 97 109 PRO B N 1
ATOM 2214 C CA . PRO B 1 109 ? -16.328 6.93 6.414 1 97 109 PRO B CA 1
ATOM 2215 C C . PRO B 1 109 ? -17.594 6.102 6.578 1 97 109 PRO B C 1
ATOM 2217 O O . PRO B 1 109 ? -17.766 5.414 7.586 1 97 109 PRO B O 1
ATOM 2220 N N . THR B 1 110 ? -18.469 6.156 5.621 1 94.56 110 THR B N 1
ATOM 2221 C CA . THR B 1 110 ? -19.719 5.406 5.672 1 94.56 110 THR B CA 1
ATOM 2222 C C . THR B 1 110 ? -19.672 4.207 4.73 1 94.56 110 THR B C 1
ATOM 2224 O O . THR B 1 110 ? -20.5 3.303 4.824 1 94.56 110 THR B O 1
ATOM 2227 N N . ALA B 1 111 ? -18.703 4.281 3.801 1 93.75 111 ALA B N 1
ATOM 2228 C CA . ALA B 1 111 ? -18.594 3.195 2.828 1 93.75 111 ALA B CA 1
ATOM 2229 C C . ALA B 1 111 ? -17.141 2.994 2.4 1 93.75 111 ALA B C 1
ATOM 2231 O O . ALA B 1 111 ? -16.422 3.963 2.166 1 93.75 111 ALA B O 1
ATOM 2232 N N . GLY B 1 112 ? -16.766 1.71 2.379 1 93.31 112 GLY B N 1
ATOM 2233 C CA . GLY B 1 112 ? -15.445 1.369 1.879 1 93.31 112 GLY B CA 1
ATOM 2234 C C . GLY B 1 112 ? -14.336 1.686 2.863 1 93.31 112 GLY B C 1
ATOM 2235 O O . GLY B 1 112 ? -14.586 2.246 3.932 1 93.31 112 GLY B O 1
ATOM 2236 N N . ILE B 1 113 ? -13.141 1.331 2.566 1 94.12 113 ILE B N 1
ATOM 2237 C CA . ILE B 1 113 ? -11.945 1.628 3.348 1 94.12 113 ILE B CA 1
ATOM 2238 C C . ILE B 1 113 ? -11.289 2.9 2.82 1 94.12 113 ILE B C 1
ATOM 2240 O O . ILE B 1 113 ? -10.953 2.992 1.636 1 94.12 113 ILE B O 1
ATOM 2244 N N . HIS B 1 114 ? -11.117 3.834 3.65 1 97.25 114 HIS B N 1
ATOM 2245 C CA . HIS B 1 114 ? -10.539 5.117 3.268 1 97.25 114 HIS B CA 1
ATOM 2246 C C . HIS B 1 114 ? -9.062 5.199 3.664 1 97.25 114 HIS B C 1
ATOM 2248 O O . HIS B 1 114 ? -8.688 4.758 4.75 1 97.25 114 HIS B O 1
ATOM 2254 N N . ARG B 1 115 ? -8.281 5.777 2.787 1 96.88 115 ARG B N 1
ATOM 2255 C CA . ARG B 1 115 ? -6.949 6.238 3.166 1 96.88 115 ARG B CA 1
ATOM 2256 C C . ARG B 1 115 ? -7.012 7.598 3.85 1 96.88 115 ARG B C 1
ATOM 2258 O O . ARG B 1 115 ? -7.535 8.562 3.281 1 96.88 115 ARG B O 1
ATOM 2265 N N . ILE B 1 116 ? -6.617 7.617 5.078 1 98.44 116 ILE B N 1
ATOM 2266 C CA . ILE B 1 116 ? -6.461 8.898 5.754 1 98.44 116 ILE B CA 1
ATOM 2267 C C . ILE B 1 116 ? -4.988 9.312 5.75 1 98.44 116 ILE B C 1
ATOM 2269 O O . ILE B 1 116 ? -4.156 8.664 6.387 1 98.44 116 ILE B O 1
ATOM 2273 N N . VAL B 1 117 ? -4.676 10.406 5.09 1 98.62 117 VAL B N 1
ATOM 2274 C CA . VAL B 1 117 ? -3.303 10.727 4.715 1 98.62 117 VAL B CA 1
ATOM 2275 C C . VAL B 1 117 ? -2.834 11.969 5.465 1 98.62 117 VAL B C 1
ATOM 2277 O O . VAL B 1 117 ? -3.553 12.969 5.531 1 98.62 117 VAL B O 1
ATOM 2280 N N . PHE B 1 118 ? -1.695 11.914 6.059 1 98.81 118 PHE B N 1
ATOM 2281 C CA . PHE B 1 118 ? -0.972 13.062 6.594 1 98.81 118 PHE B CA 1
ATOM 2282 C C . PHE B 1 118 ? 0.205 13.422 5.695 1 98.81 118 PHE B C 1
ATOM 2284 O O . PHE B 1 118 ? 1.004 12.562 5.328 1 98.81 118 PHE B O 1
ATOM 2291 N N . VAL B 1 119 ? 0.315 14.633 5.379 1 98.69 119 VAL B N 1
ATOM 2292 C CA . VAL B 1 119 ? 1.433 15.133 4.586 1 98.69 119 VAL B CA 1
ATOM 2293 C C . VAL B 1 119 ? 2.094 16.312 5.309 1 98.69 119 VAL B C 1
ATOM 2295 O O . VAL B 1 119 ? 1.407 17.188 5.84 1 98.69 119 VAL B O 1
ATOM 2298 N N . LEU B 1 120 ? 3.383 16.297 5.363 1 98.75 120 LEU B N 1
ATOM 2299 C CA . LEU B 1 120 ? 4.164 17.359 5.973 1 98.75 120 LEU B CA 1
ATOM 2300 C C . LEU B 1 120 ? 4.973 18.109 4.922 1 98.75 120 LEU B C 1
ATOM 2302 O O . LEU B 1 120 ? 5.648 17.5 4.094 1 98.75 120 LEU B O 1
ATOM 2306 N N . TYR B 1 121 ? 4.906 19.406 4.93 1 98.38 121 TYR B N 1
ATOM 2307 C CA . TYR B 1 121 ? 5.699 20.281 4.066 1 98.38 121 TYR B CA 1
ATOM 2308 C C . TYR B 1 121 ? 6.602 21.188 4.891 1 98.38 121 TYR B C 1
ATOM 2310 O O . TYR B 1 121 ? 6.242 21.594 5.996 1 98.38 121 TYR B O 1
ATOM 2318 N N . LYS B 1 122 ? 7.664 21.469 4.336 1 98.06 122 LYS B N 1
ATOM 2319 C CA . LYS B 1 122 ? 8.539 22.5 4.887 1 98.06 122 LYS B CA 1
ATOM 2320 C C . LYS B 1 122 ? 8.188 23.875 4.336 1 98.06 122 LYS B C 1
ATOM 2322 O O . LYS B 1 122 ? 7.98 24.031 3.131 1 98.06 122 LYS B O 1
ATOM 2327 N N . GLN B 1 123 ? 8.062 24.828 5.219 1 97.56 123 GLN B N 1
ATOM 2328 C CA . GLN B 1 123 ? 7.832 26.188 4.781 1 97.56 123 GLN B CA 1
ATOM 2329 C C . GLN B 1 123 ? 9.148 26.891 4.449 1 97.56 123 GLN B C 1
ATOM 2331 O O . GLN B 1 123 ? 9.891 27.297 5.352 1 97.56 123 GLN B O 1
ATOM 2336 N N . MET B 1 124 ? 9.375 27.203 3.266 1 91.31 124 MET B N 1
ATOM 2337 C CA . MET B 1 124 ? 10.68 27.641 2.777 1 91.31 124 MET B CA 1
ATOM 2338 C C . MET B 1 124 ? 10.922 29.109 3.109 1 91.31 124 MET B C 1
ATOM 2340 O O . MET B 1 124 ? 12.07 29.562 3.184 1 91.31 124 MET B O 1
ATOM 2344 N N . VAL B 1 125 ? 9.945 29.922 3.289 1 90.94 125 VAL B N 1
ATOM 2345 C CA . VAL B 1 125 ? 10.141 31.359 3.461 1 90.94 125 VAL B CA 1
ATOM 2346 C C . VAL B 1 125 ? 9.711 31.766 4.871 1 90.94 125 VAL B C 1
ATOM 2348 O O . VAL B 1 125 ? 9.188 32.875 5.07 1 90.94 125 VAL B O 1
ATOM 2351 N N . GLY B 1 126 ? 9.82 30.797 5.82 1 91.94 126 GLY B N 1
ATOM 2352 C CA . GLY B 1 126 ? 9.469 31.125 7.191 1 91.94 126 GLY B CA 1
ATOM 2353 C C . GLY B 1 126 ? 7.98 31.016 7.469 1 91.94 126 GLY B C 1
ATOM 2354 O O . GLY B 1 126 ? 7.293 30.172 6.879 1 91.94 126 GLY B O 1
ATOM 2355 N N . ARG B 1 127 ? 7.492 31.844 8.367 1 94 127 ARG B N 1
ATOM 2356 C CA . ARG B 1 127 ? 6.082 31.812 8.742 1 94 127 ARG B CA 1
ATOM 2357 C C . ARG B 1 127 ? 5.191 32.219 7.578 1 94 127 ARG B C 1
ATOM 2359 O O . ARG B 1 127 ? 5.535 33.156 6.832 1 94 127 ARG B O 1
ATOM 2366 N N . GLN B 1 128 ? 4.098 31.562 7.473 1 92.94 128 GLN B N 1
ATOM 2367 C CA . GLN B 1 128 ? 3.152 31.844 6.395 1 92.94 128 GLN B CA 1
ATOM 2368 C C . GLN B 1 128 ? 1.84 32.406 6.945 1 92.94 128 GLN B C 1
ATOM 2370 O O . GLN B 1 128 ? 1.496 32.156 8.102 1 92.94 128 GLN B O 1
ATOM 2375 N N . LEU B 1 129 ? 1.279 33.219 6.094 1 92.88 129 LEU B N 1
ATOM 2376 C CA . LEU B 1 129 ? -0.093 33.625 6.336 1 92.88 129 LEU B CA 1
ATOM 2377 C C . LEU B 1 129 ? -1.058 32.938 5.375 1 92.88 129 LEU B C 1
ATOM 2379 O O . LEU B 1 129 ? -1.042 33.219 4.172 1 92.88 129 LEU B O 1
ATOM 2383 N N . ILE B 1 130 ? -1.75 32.031 5.902 1 91.94 130 ILE B N 1
ATOM 2384 C CA . ILE B 1 130 ? -2.67 31.25 5.082 1 91.94 130 ILE B CA 1
ATOM 2385 C C . ILE B 1 130 ? -4.094 31.406 5.617 1 91.94 130 ILE B C 1
ATOM 2387 O O . ILE B 1 130 ? -4.312 31.375 6.828 1 91.94 130 ILE B O 1
ATOM 2391 N N . HIS B 1 131 ? -4.98 31.625 4.688 1 89.75 131 HIS B N 1
ATOM 2392 C CA . HIS B 1 131 ? -6.387 31.641 5.062 1 89.75 131 HIS B CA 1
ATOM 2393 C C . HIS B 1 131 ? -7 30.25 4.953 1 89.75 131 HIS B C 1
ATOM 2395 O O . HIS B 1 131 ? -6.703 29.5 4.012 1 89.75 131 HIS B O 1
ATOM 2401 N N . ALA B 1 132 ? -7.852 30.031 5.848 1 91.38 132 ALA B N 1
ATOM 2402 C CA . ALA B 1 132 ? -8.523 28.734 5.863 1 91.38 132 ALA B CA 1
ATOM 2403 C C . ALA B 1 132 ? -9.352 28.531 4.598 1 91.38 132 ALA B C 1
ATOM 2405 O O . ALA B 1 132 ? -10.039 29.438 4.141 1 91.38 132 ALA B O 1
ATOM 2406 N N . PRO B 1 133 ? -9.25 27.375 4.02 1 93.75 133 PRO B N 1
ATOM 2407 C CA . PRO B 1 133 ? -10.188 27.078 2.936 1 93.75 133 PRO B CA 1
ATOM 2408 C C . PRO B 1 133 ? -11.641 27.188 3.369 1 93.75 133 PRO B C 1
ATOM 2410 O O . PRO B 1 133 ? -11.969 26.953 4.535 1 93.75 133 PRO B O 1
ATOM 2413 N N . THR B 1 134 ? -12.469 27.547 2.49 1 92.75 134 THR B N 1
ATOM 2414 C CA . THR B 1 134 ? -13.883 27.734 2.783 1 92.75 134 THR B CA 1
ATOM 2415 C C . THR B 1 134 ? -14.594 26.391 2.928 1 92.75 134 THR B C 1
ATOM 2417 O O . THR B 1 134 ? -15.508 26.25 3.74 1 92.75 134 THR B O 1
ATOM 2420 N N . TRP B 1 135 ? -14.133 25.469 2.133 1 96.19 135 TRP B N 1
ATOM 2421 C CA . TRP B 1 135 ? -14.758 24.156 2.121 1 96.19 135 TRP B CA 1
ATOM 2422 C C . TRP B 1 135 ? -13.727 23.062 2.373 1 96.19 135 TRP B C 1
ATOM 2424 O O . TRP B 1 135 ? -12.562 23.188 1.984 1 96.19 135 TRP B O 1
ATOM 2434 N N . ARG B 1 136 ? -14.211 22.016 2.949 1 98.38 136 ARG B N 1
ATOM 2435 C CA . ARG B 1 136 ? -13.352 20.859 3.174 1 98.38 136 ARG B CA 1
ATOM 2436 C C . ARG B 1 136 ? -13.359 19.922 1.967 1 98.38 136 ARG B C 1
ATOM 2438 O O . ARG B 1 136 ? -12.367 19.25 1.693 1 98.38 136 ARG B O 1
ATOM 2445 N N . ASN B 1 137 ? -14.539 19.906 1.285 1 97.88 137 ASN B N 1
ATOM 2446 C CA . ASN B 1 137 ? -14.68 19.062 0.113 1 97.88 137 ASN B CA 1
ATOM 2447 C C . ASN B 1 137 ? -13.883 19.594 -1.072 1 97.88 137 ASN B C 1
ATOM 2449 O O . ASN B 1 137 ? -13.758 20.812 -1.238 1 97.88 137 ASN B O 1
ATOM 2453 N N . ASN B 1 138 ? -13.305 18.656 -1.859 1 98 138 ASN B N 1
ATOM 2454 C CA . ASN B 1 138 ? -12.602 18.953 -3.102 1 98 138 ASN B CA 1
ATOM 2455 C C . ASN B 1 138 ? -11.375 19.828 -2.854 1 98 138 ASN B C 1
ATOM 2457 O O . ASN B 1 138 ? -11.07 20.719 -3.646 1 98 138 ASN B O 1
ATOM 2461 N N . PHE B 1 139 ? -10.883 19.672 -1.728 1 98.31 139 PHE B N 1
ATOM 2462 C CA . PHE B 1 139 ? -9.547 20.203 -1.463 1 98.31 139 PHE B CA 1
ATOM 2463 C C . PHE B 1 139 ? -8.508 19.516 -2.346 1 98.31 139 PHE B C 1
ATOM 2465 O O . PHE B 1 139 ? -8.727 18.406 -2.818 1 98.31 139 PHE B O 1
ATOM 2472 N N . ASN B 1 140 ? -7.398 20.188 -2.605 1 98.38 140 ASN B N 1
ATOM 2473 C CA . ASN B 1 140 ? -6.305 19.641 -3.395 1 98.38 140 ASN B CA 1
ATOM 2474 C C . ASN B 1 140 ? -4.945 19.953 -2.77 1 98.38 140 ASN B C 1
ATOM 2476 O O . ASN B 1 140 ? -4.484 21.094 -2.812 1 98.38 140 ASN B O 1
ATOM 2480 N N . THR B 1 141 ? -4.367 18.922 -2.234 1 98.44 141 THR B N 1
ATOM 2481 C CA . THR B 1 141 ? -3.119 19.078 -1.494 1 98.44 141 THR B CA 1
ATOM 2482 C C . THR B 1 141 ? -2.02 19.625 -2.396 1 98.44 141 THR B C 1
ATOM 2484 O O . THR B 1 141 ? -1.288 20.547 -2.002 1 98.44 141 THR B O 1
ATOM 2487 N N . ARG B 1 142 ? -1.873 19.109 -3.602 1 97.56 142 ARG B N 1
ATOM 2488 C CA . ARG B 1 142 ? -0.859 19.562 -4.551 1 97.56 142 ARG B CA 1
ATOM 2489 C C . ARG B 1 142 ? -1.032 21.047 -4.871 1 97.56 142 ARG B C 1
ATOM 2491 O O . ARG B 1 142 ? -0.063 21.797 -4.855 1 97.56 142 ARG B O 1
ATOM 2498 N N . ASP B 1 143 ? -2.246 21.391 -5.195 1 96.81 143 ASP B N 1
ATOM 2499 C CA . ASP B 1 143 ? -2.527 22.781 -5.523 1 96.81 143 ASP B CA 1
ATOM 2500 C C . ASP B 1 143 ? -2.203 23.703 -4.348 1 96.81 143 ASP B C 1
ATOM 2502 O O . ASP B 1 143 ? -1.635 24.781 -4.531 1 96.81 143 ASP B O 1
ATOM 2506 N N . PHE B 1 144 ? -2.648 23.312 -3.184 1 97.38 144 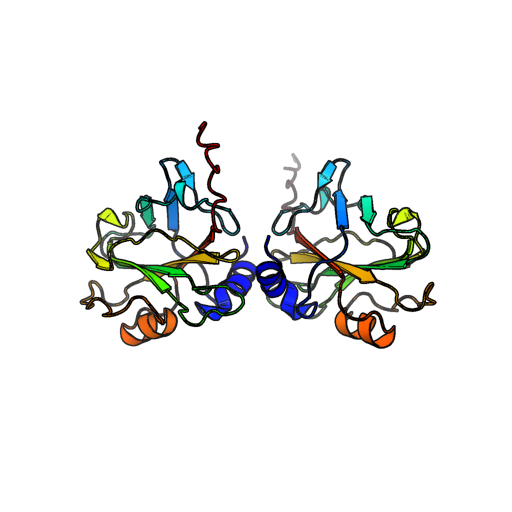PHE B N 1
ATOM 2507 C CA . PHE B 1 144 ? -2.359 24.094 -1.986 1 97.38 144 PHE B CA 1
ATOM 2508 C C . PHE B 1 144 ? -0.861 24.328 -1.849 1 97.38 144 PHE B C 1
ATOM 2510 O O . PHE B 1 144 ? -0.43 25.469 -1.626 1 97.38 144 PHE B O 1
ATOM 2517 N N . ALA B 1 145 ? -0.089 23.266 -1.95 1 96.94 145 ALA B N 1
ATOM 2518 C CA . ALA B 1 145 ? 1.362 23.375 -1.828 1 96.94 145 ALA B CA 1
ATOM 2519 C C . ALA B 1 145 ? 1.932 24.312 -2.883 1 96.94 145 ALA B C 1
ATOM 2521 O O . ALA B 1 145 ? 2.861 25.078 -2.607 1 96.94 145 ALA B O 1
ATOM 2522 N N . GLN B 1 146 ? 1.377 24.234 -4.043 1 95.62 146 GLN B N 1
ATOM 2523 C CA . GLN B 1 146 ? 1.842 25.094 -5.129 1 95.62 146 GLN B CA 1
ATOM 2524 C C . GLN B 1 146 ? 1.496 26.562 -4.859 1 95.62 146 GLN B C 1
ATOM 2526 O O . GLN B 1 146 ? 2.354 27.438 -4.98 1 95.62 146 GLN B O 1
ATOM 2531 N N . VAL B 1 147 ? 0.297 26.844 -4.531 1 95.06 147 VAL B N 1
ATOM 2532 C CA . VAL B 1 147 ? -0.198 28.203 -4.309 1 95.06 147 VAL B CA 1
ATOM 2533 C C . VAL B 1 147 ? 0.633 28.875 -3.223 1 95.06 147 VAL B C 1
ATOM 2535 O O . VAL B 1 147 ? 0.972 30.062 -3.342 1 95.06 147 VAL B O 1
ATOM 2538 N N . TYR B 1 148 ? 1.033 28.125 -2.213 1 95.06 148 TYR B N 1
ATOM 2539 C CA . TYR B 1 148 ? 1.729 28.734 -1.081 1 95.06 148 TYR B CA 1
ATOM 2540 C C . TYR B 1 148 ? 3.223 28.438 -1.142 1 95.06 148 TYR B C 1
ATOM 2542 O O . TYR B 1 148 ? 3.943 28.641 -0.161 1 95.06 148 TYR B O 1
ATOM 2550 N N . ASN B 1 149 ? 3.689 27.812 -2.219 1 94.81 149 ASN B N 1
ATOM 2551 C CA . ASN B 1 149 ? 5.098 27.594 -2.539 1 94.81 149 ASN B CA 1
ATOM 2552 C C . ASN B 1 149 ? 5.785 26.734 -1.486 1 94.81 149 ASN B C 1
ATOM 2554 O O . ASN B 1 149 ? 6.859 27.078 -0.993 1 94.81 149 ASN B O 1
ATOM 2558 N N . LEU B 1 150 ? 5.176 25.625 -1.216 1 96.44 150 LEU B N 1
ATOM 2559 C CA . LEU B 1 150 ? 5.707 24.734 -0.184 1 96.44 150 LEU B CA 1
ATOM 2560 C C . LEU B 1 150 ? 6.68 23.719 -0.784 1 96.44 150 LEU B C 1
ATOM 2562 O O . LEU B 1 150 ? 7.391 23.031 -0.052 1 96.44 150 LEU B O 1
ATOM 2566 N N . GLY B 1 151 ? 6.723 23.594 -2.057 1 95.19 151 GLY B N 1
ATOM 2567 C CA . GLY B 1 151 ? 7.57 22.594 -2.688 1 95.19 151 GLY B CA 1
ATOM 2568 C C . GLY B 1 151 ? 7.07 21.172 -2.496 1 95.19 151 GLY B C 1
ATOM 2569 O O . GLY B 1 151 ? 5.863 20.938 -2.484 1 95.19 151 GLY B O 1
ATOM 2570 N N . SER B 1 152 ? 8.047 20.188 -2.445 1 95.81 152 SER B N 1
ATOM 2571 C CA . SER B 1 152 ? 7.699 18.766 -2.275 1 95.81 152 SER B CA 1
ATOM 2572 C C . SER B 1 152 ? 7.48 18.438 -0.806 1 95.81 152 SER B C 1
ATOM 2574 O O . SER B 1 152 ? 8.078 19.047 0.077 1 95.81 152 SER B O 1
ATOM 2576 N N . PRO B 1 153 ? 6.625 17.469 -0.568 1 97.44 153 PRO B N 1
ATOM 2577 C CA . PRO B 1 153 ? 6.504 17 0.815 1 97.44 153 PRO B CA 1
ATOM 2578 C C . PRO B 1 153 ? 7.836 16.531 1.398 1 97.44 153 PRO B C 1
ATOM 2580 O O . PRO B 1 153 ? 8.719 16.094 0.657 1 97.44 153 PRO B O 1
ATOM 2583 N N . VAL B 1 154 ? 7.945 16.625 2.684 1 97.5 154 VAL B N 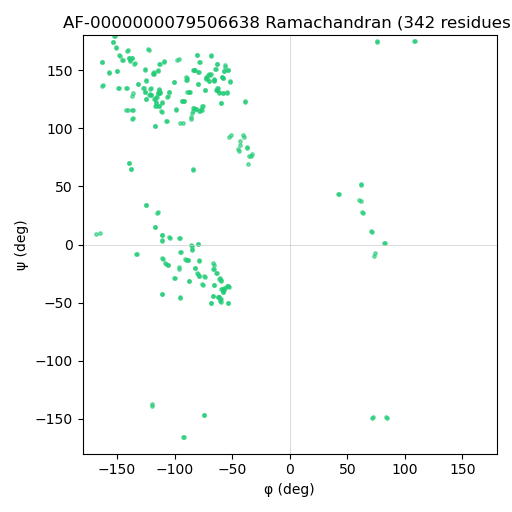1
ATOM 2584 C CA . VAL B 1 154 ? 9.156 16.156 3.342 1 97.5 154 VAL B CA 1
ATOM 2585 C C . VAL B 1 154 ? 8.852 14.891 4.152 1 97.5 154 VAL B C 1
ATOM 2587 O O . VAL B 1 154 ? 9.766 14.195 4.602 1 97.5 154 VAL B O 1
ATOM 2590 N N . ALA B 1 155 ? 7.605 14.562 4.355 1 97.5 155 ALA B N 1
ATOM 2591 C CA . ALA B 1 155 ? 7.145 13.312 4.965 1 97.5 155 ALA B CA 1
ATOM 2592 C C . ALA B 1 155 ? 5.668 13.07 4.668 1 97.5 155 ALA B C 1
ATOM 2594 O O . ALA B 1 155 ? 4.922 14.016 4.395 1 97.5 155 ALA B O 1
ATOM 2595 N N . ALA B 1 156 ? 5.246 11.852 4.734 1 97.81 156 ALA B N 1
ATOM 2596 C CA . ALA B 1 156 ? 3.838 11.469 4.641 1 97.81 156 ALA B CA 1
ATOM 2597 C C . ALA B 1 156 ? 3.596 10.117 5.297 1 97.81 156 ALA B C 1
ATOM 2599 O O . ALA B 1 156 ? 4.48 9.258 5.301 1 97.81 156 ALA B O 1
ATOM 2600 N N . VAL B 1 157 ? 2.504 9.898 5.855 1 97.38 157 VAL B N 1
ATOM 2601 C CA . VAL B 1 157 ? 2.027 8.625 6.395 1 97.38 157 VAL B CA 1
ATOM 2602 C C . VAL B 1 157 ? 0.518 8.516 6.191 1 97.38 157 VAL B C 1
ATOM 2604 O O . VAL B 1 157 ? -0.16 9.516 5.953 1 97.38 157 VAL B O 1
ATOM 2607 N N . TYR B 1 158 ? -0.016 7.34 6.203 1 96.75 158 TYR B N 1
ATOM 2608 C CA . TYR B 1 158 ? -1.463 7.18 6.117 1 96.75 158 TYR B CA 1
ATOM 2609 C C . TYR B 1 158 ? -1.924 5.957 6.898 1 96.75 158 TYR B C 1
ATOM 2611 O O . TYR B 1 158 ? -1.112 5.102 7.262 1 96.75 158 TYR B O 1
ATOM 2619 N N . PHE B 1 159 ? -3.111 5.867 7.195 1 96.25 159 PHE B N 1
ATOM 2620 C CA . PHE B 1 159 ? -3.754 4.684 7.754 1 96.25 159 PHE B CA 1
ATOM 2621 C C . PHE B 1 159 ? -5.102 4.434 7.082 1 96.25 159 PHE B C 1
ATOM 2623 O O . PHE B 1 159 ? -5.652 5.32 6.434 1 96.25 159 PHE B O 1
ATOM 2630 N N . ASN B 1 160 ? -5.566 3.277 7.191 1 95.12 160 ASN B N 1
ATOM 2631 C CA . ASN B 1 160 ? -6.883 2.889 6.691 1 95.12 160 ASN B CA 1
ATOM 2632 C C . ASN B 1 160 ? -7.965 3.096 7.746 1 95.12 160 ASN B C 1
ATOM 2634 O O . ASN B 1 160 ? -7.734 2.867 8.93 1 95.12 160 ASN B O 1
ATOM 2638 N N . CYS B 1 161 ? -9.07 3.523 7.293 1 96.69 161 CYS B N 1
ATOM 2639 C CA . CYS B 1 161 ? -10.227 3.736 8.156 1 96.69 161 CYS B CA 1
ATOM 2640 C C . CYS B 1 161 ? -11.516 3.332 7.453 1 96.69 161 CYS B C 1
ATOM 2642 O O . CYS B 1 161 ? -11.711 3.648 6.277 1 96.69 161 CYS B O 1
ATOM 2644 N N . GLN B 1 162 ? -12.414 2.629 8.062 1 95.31 162 GLN B N 1
ATOM 2645 C CA . GLN B 1 162 ? -13.695 2.205 7.496 1 95.31 162 GLN B CA 1
ATOM 2646 C C . GLN B 1 162 ? -14.805 2.287 8.539 1 95.31 162 GLN B C 1
ATOM 2648 O O . GLN B 1 162 ? -14.539 2.42 9.734 1 95.31 162 GLN B O 1
ATOM 2653 N N . ARG B 1 163 ? -15.977 2.186 8.039 1 93.94 163 ARG B N 1
ATOM 2654 C CA . ARG B 1 163 ? -17.141 2.248 8.914 1 93.94 163 ARG B CA 1
ATOM 2655 C C . ARG B 1 163 ? -17.078 1.161 9.984 1 93.94 163 ARG B C 1
ATOM 2657 O O . ARG B 1 163 ? -16.734 0.016 9.695 1 93.94 163 ARG B O 1
ATOM 2664 N N . GLU B 1 164 ? -17.297 1.635 11.219 1 87 164 GLU B N 1
ATOM 2665 C CA . GLU B 1 164 ? -17.344 0.694 12.336 1 87 164 GLU B CA 1
ATOM 2666 C C . GLU B 1 164 ? -18.75 0.104 12.492 1 87 164 GLU B C 1
ATOM 2668 O O . GLU B 1 164 ? -19.75 0.823 12.398 1 87 164 GLU B O 1
ATOM 2673 N N . SER B 1 165 ? -19.062 -1.149 12.219 1 73.5 165 SER B N 1
ATOM 2674 C CA . SER B 1 165 ? -20.375 -1.752 12.406 1 73.5 165 SER B CA 1
ATOM 2675 C C . SER B 1 165 ? -20.891 -1.526 13.82 1 73.5 165 SER B C 1
ATOM 2677 O O . SER B 1 165 ? -20.141 -1.627 14.789 1 73.5 165 SER B O 1
ATOM 2679 N N . GLY B 1 166 ? -21.609 -0.572 14.125 1 56.31 166 GLY B N 1
ATOM 2680 C CA . GLY B 1 166 ? -22.25 -0.359 15.414 1 56.31 166 GLY B CA 1
ATOM 2681 C C . GLY B 1 166 ? -22.781 -1.638 16.031 1 56.31 166 GLY B C 1
ATOM 2682 O O . GLY B 1 166 ? -23.062 -2.611 15.32 1 56.31 166 GLY B O 1
ATOM 2683 N N . CYS B 1 167 ? -22.406 -2.051 17.25 1 44.28 167 CYS B N 1
ATOM 2684 C CA . CYS B 1 167 ? -23.203 -3.016 18 1 44.28 167 CYS B CA 1
ATOM 2685 C C . CYS B 1 167 ? -24.688 -2.686 17.906 1 44.28 167 CYS B C 1
ATOM 2687 O O . CYS B 1 167 ? -25.094 -1.547 18.156 1 44.28 167 CYS B O 1
ATOM 2689 N N . GLY B 1 168 ? -25.484 -3.125 16.969 1 39.94 168 GLY B N 1
ATOM 2690 C CA . GLY B 1 168 ? -26.906 -3.182 17.281 1 39.94 168 GLY B CA 1
ATOM 2691 C C . GLY B 1 168 ? -27.172 -3.588 18.719 1 39.94 168 GLY B C 1
ATOM 2692 O O . GLY B 1 168 ? -26.734 -4.652 19.172 1 39.94 168 GLY B O 1
ATOM 2693 N N . GLY B 1 169 ? -27.141 -2.773 19.609 1 33.97 169 GLY B N 1
ATOM 2694 C CA . GLY B 1 169 ? -27.859 -3.018 20.859 1 33.97 169 GLY B CA 1
ATOM 2695 C C . GLY B 1 169 ? -29.219 -3.658 20.641 1 33.97 169 GLY B C 1
ATOM 2696 O O . GLY B 1 169 ? -30.016 -3.193 19.812 1 33.97 169 GLY B O 1
ATOM 2697 N N . ARG B 1 170 ? -29.359 -5.082 20.672 1 33.38 170 ARG B N 1
ATOM 2698 C CA . ARG B 1 170 ? -30.641 -5.637 21.062 1 33.38 170 ARG B CA 1
ATOM 2699 C C . ARG B 1 170 ? -31.328 -4.754 22.109 1 33.38 170 ARG B C 1
ATOM 2701 O O . ARG B 1 170 ? -30.812 -4.578 23.219 1 33.38 170 ARG B O 1
ATOM 2708 N N . ARG B 1 171 ? -31.859 -3.703 21.75 1 28.58 171 ARG B N 1
ATOM 2709 C CA . ARG B 1 171 ? -32.844 -3.115 22.625 1 28.58 171 ARG B CA 1
ATOM 2710 C C . ARG B 1 171 ? -33.812 -4.18 23.172 1 28.58 171 ARG B C 1
ATOM 2712 O O . ARG B 1 171 ? -34.469 -4.887 22.391 1 28.58 171 ARG B O 1
ATOM 2719 N N . MET B 1 172 ? -33.375 -4.898 24.188 1 24.92 172 MET B N 1
ATOM 2720 C CA . MET B 1 172 ? -34.344 -5.617 25 1 24.92 172 MET B CA 1
ATOM 2721 C C . MET B 1 172 ? -35.656 -4.812 25.125 1 24.92 172 MET B C 1
ATOM 2723 O O . MET B 1 172 ? -35.656 -3.732 25.719 1 24.92 172 MET B O 1
ATOM 2727 N N . ILE B 1 173 ? -36.406 -4.855 24.062 1 22.22 173 ILE B N 1
ATOM 2728 C CA . ILE B 1 173 ? -37.781 -4.836 24.547 1 22.22 173 ILE B CA 1
ATOM 2729 C C . ILE B 1 173 ? -38.125 -6.168 25.219 1 22.22 173 ILE B C 1
ATOM 2731 O O . ILE B 1 173 ? -37.719 -7.227 24.734 1 22.22 173 ILE B O 1
#